Protein AF-A0A957A4X6-F1 (afdb_monomer)

Sequence (181 aa):
MQIDWEETINKIFGDVLSCPRCGHDYEALVIGYSRKPTLNEYAPRHRNCPRGDECDARKLISLCEACARSEGLHGSEVDATTALESYMLDCRRDLEESLDYLAEYWRDDYELTPEEIDLNLEEVDPDVFREETAWRQRLEEEYVRYHREFRERKRRVPAPGWRSEYVEEIRALGYDTLLGD

Foldseek 3Di:
DQFDLVVQVVCLLVQWHAFSPPRDTDQKKFKAKFQPLVQLSQASPSPPPPCPSNRSDIGIGIGHPVVCVVVVGDGDIDGSVVVLLVVLVRLLVVLVVLLCVQPDPVLVDPPDDPVCSPDGCCVVPVPVVVVSVVSNQVSLVVNVVSVVSCVVVVHDRPPPCSLVVSCVSCVVSVDDGPSVD

Solvent-accessible surface area (backbone atoms only — not comparable to full-atom values): 10480 Å² total; per-residue (Å²): 135,88,72,60,48,68,59,50,54,52,31,35,75,68,65,39,39,58,18,69,85,79,70,47,76,39,80,48,33,27,42,26,69,42,45,57,38,90,50,42,85,48,19,75,80,45,86,81,43,93,61,52,78,74,40,54,64,79,36,64,30,54,24,31,64,70,53,21,62,75,69,68,58,62,60,47,79,32,39,42,70,57,44,51,50,52,54,44,55,50,47,49,51,57,50,50,52,51,48,48,36,77,73,50,57,66,69,70,47,88,85,63,50,84,76,52,69,79,52,54,58,61,77,74,39,50,64,60,40,51,52,52,50,56,50,48,51,52,44,50,53,52,47,51,51,49,56,48,50,32,54,76,70,73,45,83,64,79,70,75,61,51,61,57,54,54,43,51,52,43,45,73,75,72,46,90,62,84,74,70,113

Structure (mmCIF, N/CA/C/O backbone):
data_AF-A0A957A4X6-F1
#
_entry.id   AF-A0A957A4X6-F1
#
loop_
_atom_site.group_PDB
_atom_site.id
_atom_site.type_symbol
_atom_site.label_atom_id
_atom_site.label_alt_id
_atom_site.label_comp_id
_atom_site.label_asym_id
_atom_site.label_entity_id
_atom_site.label_seq_id
_atom_site.pdbx_PDB_ins_code
_atom_site.Cartn_x
_atom_site.Cartn_y
_atom_site.Cartn_z
_atom_site.occupancy
_atom_site.B_iso_or_equiv
_atom_site.auth_seq_id
_atom_site.auth_comp_id
_atom_site.auth_asym_id
_atom_site.auth_atom_id
_atom_site.pdbx_PDB_model_num
ATOM 1 N N . MET A 1 1 ? -14.320 17.203 1.445 1.00 49.84 1 MET A N 1
ATOM 2 C CA . MET A 1 1 ? -13.631 17.047 2.744 1.00 49.84 1 MET A CA 1
ATOM 3 C C . MET A 1 1 ? -12.278 16.438 2.430 1.00 49.84 1 MET A C 1
ATOM 5 O O . MET A 1 1 ? -12.255 15.491 1.663 1.00 49.84 1 MET A O 1
ATOM 9 N N . GLN A 1 2 ? -11.169 17.017 2.888 1.00 58.06 2 GLN A N 1
ATOM 10 C CA . GLN A 1 2 ? -9.836 16.489 2.582 1.00 58.06 2 GLN A CA 1
ATOM 11 C C . GLN A 1 2 ? -9.387 15.632 3.765 1.00 58.06 2 GLN A C 1
ATOM 13 O O . GLN A 1 2 ? -9.139 16.170 4.839 1.00 58.06 2 GLN A O 1
ATOM 18 N N . ILE A 1 3 ? -9.369 14.312 3.587 1.00 69.56 3 ILE A N 1
ATOM 19 C CA . ILE A 1 3 ? -8.931 13.370 4.622 1.00 69.56 3 ILE A CA 1
ATOM 20 C C . ILE A 1 3 ? -7.401 13.376 4.660 1.00 69.56 3 ILE A C 1
ATOM 22 O O . ILE A 1 3 ? -6.748 13.158 3.634 1.00 69.56 3 ILE A O 1
ATOM 26 N N . ASP A 1 4 ? -6.831 13.651 5.834 1.00 73.56 4 ASP A N 1
ATOM 27 C CA . ASP A 1 4 ? -5.398 13.504 6.068 1.00 73.56 4 ASP A CA 1
ATOM 28 C C . ASP A 1 4 ? -5.089 12.043 6.412 1.00 73.56 4 ASP A C 1
ATOM 30 O O . ASP A 1 4 ? -5.277 11.563 7.535 1.00 73.56 4 ASP A O 1
ATOM 34 N N . TRP A 1 5 ? -4.665 11.306 5.393 1.00 72.56 5 TRP A N 1
ATOM 35 C CA . TRP A 1 5 ? -4.319 9.897 5.522 1.00 72.56 5 TRP A CA 1
ATOM 36 C C . TRP A 1 5 ? -3.019 9.662 6.272 1.00 72.56 5 TRP A C 1
ATOM 38 O O . TRP A 1 5 ? -2.885 8.633 6.929 1.00 72.56 5 TRP A O 1
ATOM 48 N N . GLU A 1 6 ? -2.093 10.617 6.237 1.00 71.25 6 GLU A N 1
ATOM 49 C CA . GLU A 1 6 ? -0.869 10.519 7.017 1.00 71.25 6 GLU A CA 1
ATOM 50 C C . GLU A 1 6 ? -1.195 10.642 8.509 1.00 71.25 6 GLU A C 1
ATOM 52 O O . GLU A 1 6 ? -0.738 9.823 9.308 1.00 71.25 6 GLU A O 1
ATOM 57 N N . GLU A 1 7 ? -2.067 11.586 8.876 1.00 71.81 7 GLU A N 1
ATOM 58 C CA . GLU A 1 7 ? -2.601 11.709 10.235 1.00 71.81 7 GLU A CA 1
ATOM 59 C C . GLU A 1 7 ? -3.406 10.467 10.643 1.00 71.81 7 GLU A C 1
ATOM 61 O O . GLU A 1 7 ? -3.224 9.949 11.744 1.00 71.81 7 GLU A O 1
ATOM 66 N N . THR A 1 8 ? -4.258 9.946 9.756 1.00 65.44 8 THR A N 1
ATOM 67 C CA . THR A 1 8 ? -5.081 8.757 10.036 1.00 65.44 8 THR A CA 1
ATOM 68 C C . THR A 1 8 ? -4.212 7.522 10.296 1.00 65.44 8 THR A C 1
ATOM 70 O O . THR A 1 8 ? -4.425 6.822 11.284 1.00 65.44 8 THR A O 1
ATOM 73 N N . ILE A 1 9 ? -3.183 7.287 9.476 1.00 69.88 9 ILE A N 1
ATOM 74 C CA . ILE A 1 9 ? -2.216 6.197 9.678 1.00 69.88 9 ILE A CA 1
ATOM 75 C C . ILE A 1 9 ? -1.406 6.415 10.966 1.00 69.88 9 ILE A C 1
ATOM 77 O O . ILE A 1 9 ? -1.224 5.482 11.746 1.00 69.88 9 ILE A O 1
ATOM 81 N N . ASN A 1 10 ? -0.985 7.651 11.253 1.00 70.88 10 ASN A N 1
ATOM 82 C CA . ASN A 1 10 ? -0.279 7.973 12.496 1.00 70.88 10 ASN A CA 1
ATOM 83 C C . ASN A 1 10 ? -1.136 7.736 13.749 1.00 70.88 10 ASN A C 1
ATOM 85 O O . ASN A 1 10 ? -0.617 7.295 14.773 1.00 70.88 10 ASN A O 1
ATOM 89 N N . LYS A 1 11 ? -2.448 7.983 13.690 1.00 71.62 11 LYS A N 1
ATOM 90 C CA . LYS A 1 11 ? -3.357 7.676 14.805 1.00 71.62 11 LYS A CA 1
ATOM 91 C C . LYS A 1 11 ? -3.488 6.176 15.040 1.00 71.62 11 LYS A C 1
ATOM 93 O O . LYS A 1 11 ? -3.462 5.756 16.195 1.00 71.62 11 LYS A O 1
ATOM 98 N N . ILE A 1 12 ? -3.503 5.371 13.973 1.00 70.00 12 ILE A N 1
ATOM 99 C CA . ILE A 1 12 ? -3.474 3.903 14.085 1.00 70.00 12 ILE A CA 1
ATOM 100 C C . ILE A 1 12 ? -2.212 3.452 14.830 1.00 70.00 12 ILE A C 1
ATOM 102 O O . ILE A 1 12 ? -2.292 2.546 15.664 1.00 70.00 12 ILE A O 1
ATOM 106 N N . PHE A 1 13 ? -1.068 4.109 14.601 1.00 72.12 13 PHE A N 1
ATOM 107 C CA . PHE A 1 13 ? 0.170 3.861 15.356 1.00 72.12 13 PHE A CA 1
ATOM 108 C C . PHE A 1 13 ? 0.034 4.203 16.850 1.00 72.12 13 PHE A C 1
ATOM 110 O O . PHE A 1 13 ? 0.596 3.514 17.691 1.00 72.12 13 PHE A O 1
ATOM 117 N N . GLY A 1 14 ? -0.803 5.179 17.203 1.00 71.00 14 GLY A N 1
ATOM 118 C CA . GLY A 1 14 ? -1.157 5.513 18.587 1.00 71.00 14 GLY A CA 1
ATOM 119 C C . GLY A 1 14 ? -2.301 4.696 19.205 1.00 71.00 14 GLY A C 1
ATOM 120 O O . GLY A 1 14 ? -2.836 5.126 20.223 1.00 71.00 14 GLY A O 1
ATOM 121 N N . ASP A 1 15 ? -2.711 3.576 18.594 1.00 76.38 15 ASP A N 1
ATOM 122 C CA . ASP A 1 15 ? -3.882 2.761 18.980 1.00 76.38 15 ASP A CA 1
ATOM 123 C C . ASP A 1 15 ? -5.228 3.519 18.944 1.00 76.38 15 ASP A C 1
ATOM 125 O O . ASP A 1 15 ? -6.219 3.085 19.532 1.00 76.38 15 ASP A O 1
ATOM 129 N N . VAL A 1 16 ? -5.292 4.635 18.214 1.00 82.50 16 VAL A N 1
ATOM 130 C CA . VAL A 1 16 ? -6.512 5.423 18.018 1.00 82.50 16 VAL A CA 1
ATOM 131 C C . VAL A 1 16 ? -7.030 5.196 16.604 1.00 82.50 16 VAL A C 1
ATOM 133 O O . VAL A 1 16 ? -6.380 5.551 15.621 1.00 82.50 16 VAL A O 1
ATOM 136 N N . LEU A 1 17 ? -8.225 4.617 16.479 1.00 87.00 17 LEU A N 1
ATOM 137 C CA . LEU A 1 17 ? -8.858 4.414 15.181 1.00 87.00 17 LEU A CA 1
ATOM 138 C C . LEU A 1 17 ? -9.873 5.516 14.881 1.00 87.00 17 LEU A C 1
ATOM 140 O O . LEU A 1 17 ? -11.010 5.470 15.348 1.00 87.00 17 LEU A O 1
ATOM 144 N N . SER A 1 18 ? -9.491 6.482 14.049 1.00 90.69 18 SER A N 1
ATOM 145 C CA . SER A 1 18 ? -10.413 7.521 13.582 1.00 90.69 18 SER A CA 1
ATOM 146 C C . SER A 1 18 ? -11.129 7.090 12.303 1.00 90.69 18 SER A C 1
ATOM 148 O O . SER A 1 18 ? -10.506 6.682 11.324 1.00 90.69 18 SER A O 1
ATOM 150 N N . CYS A 1 19 ? -12.454 7.225 12.272 1.00 92.06 19 CYS A N 1
ATOM 151 C CA . CYS A 1 19 ? -13.225 7.002 11.052 1.00 92.06 19 CYS A CA 1
ATOM 152 C C . CYS A 1 19 ? -13.033 8.182 10.081 1.00 92.06 19 CYS A C 1
ATOM 154 O O . CYS A 1 19 ? -13.415 9.303 10.428 1.00 92.06 19 CYS A O 1
ATOM 156 N N . PRO A 1 20 ? -12.557 7.962 8.842 1.00 90.50 20 PRO A N 1
ATOM 157 C CA . PRO A 1 20 ? -12.265 9.046 7.900 1.00 90.50 20 PRO A CA 1
ATOM 158 C C . PRO A 1 20 ? -13.521 9.797 7.428 1.00 90.50 20 PRO A C 1
ATOM 160 O O . PRO A 1 20 ? -13.435 10.942 6.996 1.00 90.50 20 PRO A O 1
ATOM 163 N N . ARG A 1 21 ? -14.707 9.183 7.541 1.00 92.19 21 ARG A N 1
ATOM 164 C CA . ARG A 1 21 ? -15.981 9.801 7.145 1.00 92.19 21 ARG A CA 1
ATOM 165 C C . ARG A 1 21 ? -16.568 10.724 8.209 1.00 92.19 21 ARG A C 1
ATOM 167 O O . ARG A 1 21 ? -17.028 11.811 7.883 1.00 92.19 21 ARG A O 1
ATOM 174 N N . CYS A 1 22 ? -16.626 10.282 9.467 1.00 93.88 22 CYS A N 1
ATOM 175 C CA . CYS A 1 22 ? -17.246 11.067 10.543 1.00 93.88 22 CYS A CA 1
ATOM 176 C C . CYS A 1 22 ? -16.236 11.778 11.452 1.00 93.88 22 CYS A C 1
ATOM 178 O O . CYS A 1 22 ? -16.659 12.576 12.284 1.00 93.88 22 CYS A O 1
ATOM 180 N N . GLY A 1 23 ? -14.941 11.477 11.340 1.00 90.12 23 GLY A N 1
ATOM 181 C CA . GLY A 1 23 ? -13.864 12.093 12.120 1.00 90.12 23 GLY A CA 1
ATOM 182 C C . GLY A 1 23 ? -13.809 11.701 13.600 1.00 90.12 23 GLY A C 1
ATOM 183 O O . GLY A 1 23 ? -13.024 12.284 14.337 1.00 90.12 23 GLY A O 1
ATOM 184 N N . HIS A 1 24 ? -14.642 10.757 14.051 1.00 91.88 24 HIS A N 1
ATOM 185 C CA . HIS A 1 24 ? -14.667 10.301 15.445 1.00 91.88 24 HIS A CA 1
ATOM 186 C C . HIS A 1 24 ? -13.741 9.101 15.657 1.00 91.88 24 HIS A C 1
ATOM 188 O O . HIS A 1 24 ? -13.522 8.318 14.727 1.00 91.88 24 HIS A O 1
ATOM 194 N N . ASP A 1 25 ? -13.273 8.944 16.893 1.00 92.94 25 ASP A N 1
ATOM 195 C CA . ASP A 1 25 ? -12.426 7.834 17.326 1.00 92.94 25 ASP A CA 1
ATOM 196 C C . ASP A 1 25 ? -13.264 6.653 17.829 1.00 92.94 25 ASP A C 1
ATOM 198 O O . ASP A 1 25 ? -14.306 6.831 18.467 1.00 92.94 25 ASP A O 1
ATOM 202 N N . TYR A 1 26 ? -12.795 5.443 17.541 1.00 92.50 26 TYR A N 1
ATOM 203 C CA . TYR A 1 26 ? -13.438 4.181 17.888 1.00 92.50 26 TYR A CA 1
ATOM 204 C C . TYR A 1 26 ? -12.399 3.167 18.383 1.00 92.50 26 TYR A C 1
ATOM 206 O O . TYR A 1 26 ? -11.213 3.279 18.085 1.00 92.50 26 TYR A O 1
ATOM 214 N N . GLU A 1 27 ? -12.848 2.151 19.121 1.00 90.75 27 GLU A N 1
ATOM 215 C CA . GLU A 1 27 ? -11.999 1.011 19.514 1.00 90.75 27 GLU A CA 1
ATOM 216 C C . GLU A 1 27 ? -11.784 0.028 18.351 1.00 90.75 27 GLU A C 1
ATOM 218 O O . GLU A 1 27 ? -10.779 -0.682 18.303 1.00 90.75 27 GLU A O 1
ATOM 223 N N . ALA A 1 28 ? -12.719 0.011 17.398 1.00 93.88 28 ALA A N 1
ATOM 224 C CA . ALA A 1 28 ? -12.684 -0.830 16.215 1.00 93.88 28 ALA A CA 1
ATOM 225 C C . ALA A 1 28 ? -13.257 -0.103 14.990 1.00 93.88 28 ALA A C 1
ATOM 227 O O . ALA A 1 28 ? -14.130 0.765 15.096 1.00 93.88 28 ALA A O 1
ATOM 228 N N . LEU A 1 29 ? -12.774 -0.480 13.808 1.00 95.75 29 LEU A N 1
ATOM 229 C CA . LEU A 1 29 ? -13.317 -0.052 12.518 1.00 95.75 29 LEU A CA 1
ATOM 230 C C . LEU A 1 29 ? -13.722 -1.270 11.700 1.00 95.75 29 LEU A C 1
ATOM 232 O O . LEU A 1 29 ? -13.173 -2.352 11.850 1.00 95.75 29 LEU A O 1
ATOM 236 N N . VAL A 1 30 ? -14.658 -1.080 10.783 1.00 97.25 30 VAL A N 1
ATOM 237 C CA . VAL A 1 30 ? -14.937 -2.029 9.713 1.00 97.25 30 VAL A CA 1
ATOM 238 C C . VAL A 1 30 ? -13.924 -1.801 8.601 1.00 97.25 30 VAL A C 1
ATOM 240 O O . VAL A 1 30 ? -13.894 -0.722 8.002 1.00 97.25 30 VAL A O 1
ATOM 243 N N . ILE A 1 31 ? -13.126 -2.826 8.310 1.00 95.75 31 ILE A N 1
ATOM 244 C CA . ILE A 1 31 ? -12.214 -2.852 7.168 1.00 95.75 31 ILE A CA 1
ATOM 245 C C . ILE A 1 31 ? -12.732 -3.827 6.118 1.00 95.75 31 ILE A C 1
ATOM 247 O O . ILE A 1 31 ? -13.067 -4.976 6.413 1.00 95.75 31 ILE A O 1
ATOM 251 N N . GLY A 1 32 ? -12.797 -3.363 4.874 1.00 95.75 32 GLY A N 1
ATOM 252 C CA . GLY A 1 32 ? -13.291 -4.149 3.753 1.00 95.75 32 GLY A CA 1
ATOM 253 C C . GLY A 1 32 ? -12.739 -3.672 2.422 1.00 95.75 32 GLY A C 1
ATOM 254 O O . GLY A 1 32 ? -12.269 -2.545 2.293 1.00 95.75 32 GLY A O 1
ATOM 255 N N . TYR A 1 33 ? -12.820 -4.539 1.416 1.00 94.88 33 TYR A N 1
ATOM 256 C CA . TYR A 1 33 ? -12.431 -4.188 0.058 1.00 94.88 33 TYR A CA 1
ATOM 257 C C . TYR A 1 33 ? -13.640 -3.766 -0.766 1.00 94.88 33 TYR A C 1
ATOM 259 O O . TYR A 1 33 ? -14.670 -4.440 -0.754 1.00 94.88 33 TYR A O 1
ATOM 267 N N . SER A 1 34 ? -13.491 -2.700 -1.545 1.00 93.56 34 SER A N 1
ATOM 268 C CA . SER A 1 34 ? -14.544 -2.207 -2.429 1.00 93.56 34 SER A CA 1
ATOM 269 C C . SER A 1 34 ? -13.987 -1.757 -3.773 1.00 93.56 34 SER A C 1
ATOM 271 O O . SER A 1 34 ? -12.868 -1.266 -3.851 1.00 93.56 34 SER A O 1
ATOM 273 N N . ARG A 1 35 ? -14.795 -1.912 -4.826 1.00 92.50 35 ARG A N 1
ATOM 274 C CA . ARG A 1 35 ? -14.591 -1.290 -6.148 1.00 92.50 35 ARG A CA 1
ATOM 275 C C . ARG A 1 35 ? -15.524 -0.098 -6.383 1.00 92.50 35 ARG A C 1
ATOM 277 O O . ARG A 1 35 ? -15.543 0.465 -7.467 1.00 92.50 35 ARG A O 1
ATOM 284 N N . LYS A 1 36 ? -16.371 0.242 -5.401 1.00 92.06 36 LYS A N 1
ATOM 285 C CA . LYS A 1 36 ? -17.336 1.344 -5.516 1.00 92.06 36 LYS A CA 1
ATOM 286 C C . LYS A 1 36 ? -16.573 2.672 -5.579 1.00 92.06 36 LYS A C 1
ATOM 288 O O . LYS A 1 36 ? -15.961 3.015 -4.565 1.00 92.06 36 LYS A O 1
ATOM 293 N N . PRO A 1 37 ? -16.682 3.449 -6.673 1.00 90.06 37 PRO A N 1
ATOM 294 C CA . PRO A 1 37 ? -15.951 4.706 -6.792 1.00 90.06 37 PRO A CA 1
ATOM 295 C C . PRO A 1 37 ? -16.307 5.717 -5.695 1.00 90.06 37 PRO A C 1
ATOM 297 O O . PRO A 1 37 ? -15.455 6.450 -5.216 1.00 90.06 37 PRO A O 1
ATOM 300 N N . THR A 1 38 ? -17.541 5.682 -5.185 1.00 90.3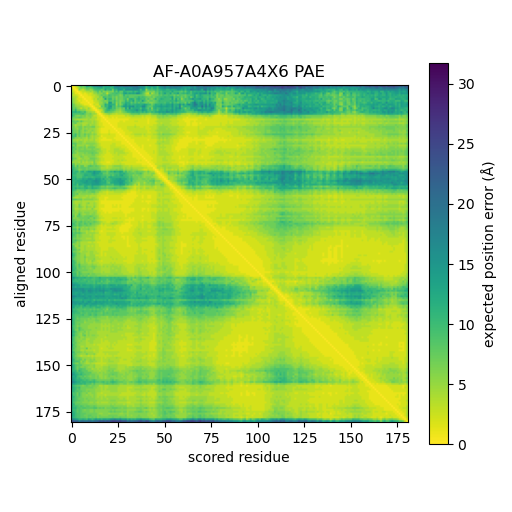8 38 THR A N 1
ATOM 301 C CA . THR A 1 38 ? -17.985 6.545 -4.076 1.00 90.38 38 THR A CA 1
ATOM 302 C C . THR A 1 38 ? -17.251 6.298 -2.756 1.00 90.38 38 THR A C 1
ATOM 304 O O . THR A 1 38 ? -17.335 7.127 -1.862 1.00 90.38 38 THR A O 1
ATOM 307 N N . LEU A 1 39 ? -16.552 5.167 -2.600 1.00 91.88 39 LEU A N 1
ATOM 308 C CA . LEU A 1 39 ? -15.764 4.870 -1.396 1.00 91.88 39 LEU A CA 1
ATOM 309 C C . LEU A 1 39 ? -14.284 5.203 -1.563 1.00 91.88 39 LEU A C 1
ATOM 311 O O . LEU A 1 39 ? -13.519 5.058 -0.615 1.00 91.88 39 LEU A O 1
ATOM 315 N N . ASN A 1 40 ? -13.882 5.661 -2.745 1.00 89.69 40 ASN A N 1
ATOM 316 C CA . ASN A 1 40 ? -12.500 5.966 -3.071 1.00 89.69 40 ASN A CA 1
ATOM 317 C C . ASN A 1 40 ? -11.890 7.033 -2.156 1.00 89.69 40 ASN A C 1
ATOM 319 O O . ASN A 1 40 ? -10.716 6.938 -1.810 1.00 89.69 40 ASN A O 1
ATOM 323 N N . GLU A 1 41 ? -12.686 8.013 -1.720 1.00 87.56 41 GLU A N 1
ATOM 324 C CA . GLU A 1 41 ? -12.245 9.039 -0.767 1.00 87.56 41 GLU A CA 1
ATOM 325 C C . GLU A 1 41 ? -11.854 8.453 0.601 1.00 87.56 41 GLU A C 1
ATOM 327 O O . GLU A 1 41 ? -11.026 9.031 1.300 1.00 87.56 41 GLU A O 1
ATOM 332 N N . TYR A 1 42 ? -12.393 7.279 0.955 1.00 90.38 42 TYR A N 1
ATOM 333 C CA . TYR A 1 42 ? -12.123 6.553 2.199 1.00 90.38 42 TYR A CA 1
ATOM 334 C C . TYR A 1 42 ? -11.010 5.495 2.054 1.00 90.38 42 TYR A C 1
ATOM 336 O O . TYR A 1 42 ? -10.827 4.679 2.959 1.00 90.38 42 TYR A O 1
ATOM 344 N N . ALA A 1 43 ? -10.276 5.497 0.936 1.00 89.31 43 ALA A N 1
ATOM 345 C CA . ALA A 1 43 ? -9.105 4.654 0.716 1.00 89.31 43 ALA A CA 1
ATOM 346 C C . ALA A 1 43 ? -7.804 5.463 0.913 1.00 89.31 43 ALA A C 1
ATOM 348 O O . ALA A 1 43 ? -7.602 6.449 0.194 1.00 89.31 43 ALA A O 1
ATOM 349 N N . PRO A 1 44 ? -6.873 5.037 1.789 1.00 81.69 44 PRO A N 1
ATOM 350 C CA . PRO A 1 44 ? -5.672 5.818 2.095 1.00 81.69 44 PRO A CA 1
ATOM 351 C C . PRO A 1 44 ? -4.783 6.147 0.908 1.00 81.69 44 PRO A C 1
ATOM 353 O O . PRO A 1 44 ? -4.249 7.250 0.799 1.00 81.69 44 PRO A O 1
ATOM 356 N N . ARG A 1 45 ? -4.662 5.196 -0.015 1.00 81.44 45 ARG A N 1
ATOM 357 C CA . ARG A 1 45 ? -3.739 5.276 -1.147 1.00 81.44 45 ARG A CA 1
ATOM 358 C C . ARG A 1 45 ? -4.368 5.797 -2.432 1.00 81.44 45 ARG A C 1
ATOM 360 O O . ARG A 1 45 ? -3.697 5.896 -3.451 1.00 81.44 45 ARG A O 1
ATOM 367 N N . HIS A 1 46 ? -5.637 6.206 -2.401 1.00 82.88 46 HIS A N 1
ATOM 368 C CA . HIS A 1 46 ? -6.301 6.685 -3.611 1.00 82.88 46 HIS A CA 1
ATOM 369 C C . HIS A 1 46 ? -5.969 8.136 -3.991 1.00 82.88 46 HIS A C 1
ATOM 371 O O . HIS A 1 46 ? -6.118 8.501 -5.153 1.00 82.88 46 HIS A O 1
ATOM 377 N N . ARG A 1 47 ? -5.499 8.962 -3.048 1.00 67.62 47 ARG A N 1
ATOM 378 C CA . ARG A 1 47 ? -5.350 10.422 -3.223 1.00 67.62 47 ARG A CA 1
ATOM 379 C C . ARG A 1 47 ? -4.549 10.849 -4.466 1.00 67.62 47 ARG A C 1
ATOM 381 O O . ARG A 1 47 ? -4.792 11.938 -4.972 1.00 67.62 47 ARG A O 1
ATOM 388 N N . ASN A 1 48 ? -3.643 10.002 -4.957 1.00 63.97 48 ASN A N 1
ATOM 389 C CA . ASN A 1 48 ? -2.799 10.267 -6.129 1.00 63.97 48 ASN A CA 1
ATOM 390 C C . ASN A 1 48 ? -3.077 9.306 -7.296 1.00 63.97 48 ASN A C 1
ATOM 392 O O . ASN A 1 48 ? -2.198 9.059 -8.115 1.00 63.97 48 ASN A O 1
ATOM 396 N N . CYS A 1 49 ? -4.267 8.710 -7.356 1.00 70.62 49 CYS A N 1
ATOM 397 C CA . CYS A 1 49 ? -4.590 7.765 -8.412 1.00 70.62 49 CYS A CA 1
ATOM 398 C C . CYS A 1 49 ? -4.758 8.492 -9.759 1.00 70.62 49 CYS A C 1
ATOM 400 O O . CYS A 1 49 ? -5.609 9.381 -9.849 1.00 70.62 49 CYS A O 1
ATOM 402 N N . PRO A 1 50 ? -4.044 8.078 -10.824 1.00 65.25 50 PRO A N 1
ATOM 403 C CA . PRO A 1 50 ? -4.141 8.714 -12.141 1.00 65.25 50 PRO A CA 1
ATOM 404 C C . PRO A 1 50 ? -5.539 8.575 -12.764 1.00 65.25 50 PRO A C 1
ATOM 406 O O . PRO A 1 50 ? -5.951 9.407 -13.565 1.00 65.25 50 PRO A O 1
ATOM 409 N N . ARG A 1 51 ? -6.313 7.561 -12.348 1.00 67.38 51 ARG A N 1
ATOM 410 C CA . ARG A 1 51 ? -7.706 7.346 -12.778 1.00 67.38 51 ARG A CA 1
ATOM 411 C C . ARG A 1 51 ? -8.729 8.241 -12.061 1.00 67.38 51 ARG A C 1
ATOM 413 O O . ARG A 1 51 ? -9.911 8.177 -12.388 1.00 67.38 51 ARG A O 1
ATOM 420 N N . GLY A 1 52 ? -8.301 9.040 -11.080 1.00 74.94 52 GLY A N 1
ATOM 421 C CA . GLY A 1 52 ? -9.159 9.973 -10.346 1.00 74.94 52 GLY A CA 1
ATOM 422 C C . GLY A 1 52 ? -10.421 9.328 -9.759 1.00 74.94 52 GLY A C 1
ATOM 423 O O . GLY A 1 52 ? -10.421 8.157 -9.366 1.00 74.94 52 GLY A O 1
ATOM 424 N N . ASP A 1 53 ? -11.512 10.094 -9.735 1.00 73.50 53 ASP A N 1
ATOM 425 C CA . ASP A 1 53 ? -12.773 9.714 -9.086 1.00 73.50 53 ASP A CA 1
ATOM 426 C C . ASP A 1 53 ? -13.471 8.505 -9.736 1.00 73.50 53 ASP A C 1
ATOM 428 O O . ASP A 1 53 ? -14.261 7.832 -9.076 1.00 73.50 53 ASP A O 1
ATOM 432 N N . GLU A 1 54 ? -13.156 8.178 -10.994 1.00 76.56 54 GLU A N 1
ATOM 433 C CA . GLU A 1 54 ? -13.740 7.043 -11.729 1.00 76.56 54 GLU A CA 1
ATOM 434 C C . GLU A 1 54 ? -12.980 5.724 -11.516 1.00 76.56 54 GLU A C 1
ATOM 436 O O . GLU A 1 54 ? -13.362 4.684 -12.049 1.00 76.56 54 GLU A O 1
ATOM 441 N N . CYS A 1 55 ? -11.914 5.737 -10.713 1.00 81.38 55 CYS A N 1
ATOM 442 C CA . CYS A 1 55 ? -11.115 4.553 -10.437 1.00 81.38 55 CYS A CA 1
ATOM 443 C C . CYS A 1 55 ? -11.946 3.436 -9.778 1.00 81.38 55 CYS A C 1
ATOM 445 O O . CYS A 1 55 ? -12.354 3.553 -8.619 1.00 81.38 55 CYS A O 1
ATOM 447 N N . ASP A 1 56 ? -12.113 2.322 -10.488 1.00 83.88 56 ASP A N 1
ATOM 448 C CA . ASP A 1 56 ? 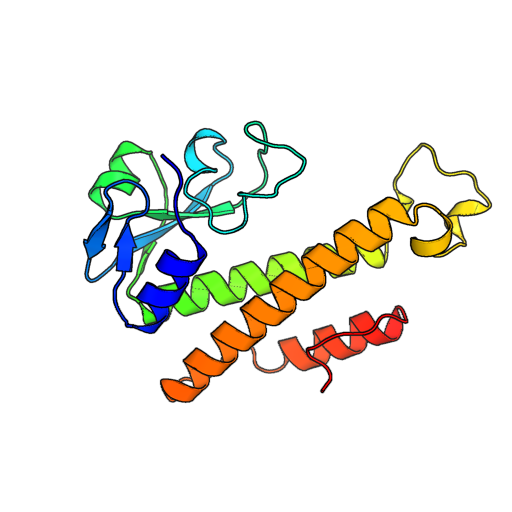-12.842 1.120 -10.066 1.00 83.88 56 ASP A CA 1
ATOM 449 C C . ASP A 1 56 ? -11.930 0.019 -9.491 1.00 83.88 56 ASP A C 1
ATOM 451 O O . ASP A 1 56 ? -12.376 -1.101 -9.210 1.00 83.88 56 ASP A O 1
ATOM 455 N N . ALA A 1 57 ? -10.646 0.337 -9.288 1.00 85.50 57 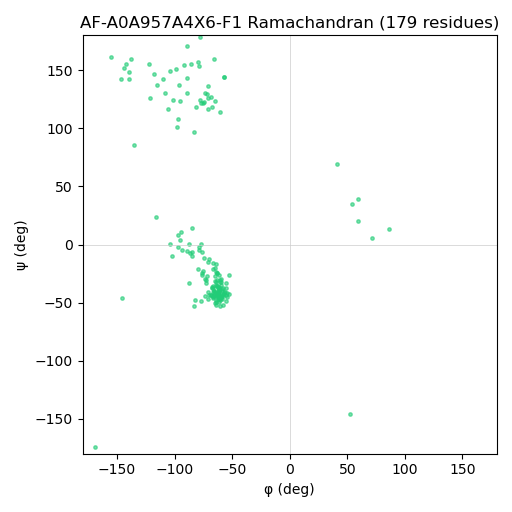ALA A N 1
ATOM 456 C CA . ALA A 1 57 ? -9.692 -0.561 -8.657 1.00 85.50 57 ALA A CA 1
ATOM 457 C C . ALA A 1 57 ? -10.181 -0.975 -7.262 1.00 85.50 57 ALA A C 1
ATOM 459 O O . ALA A 1 57 ? -10.796 -0.199 -6.523 1.00 85.50 57 ALA A O 1
ATOM 460 N N . ARG A 1 58 ? -9.902 -2.227 -6.894 1.00 89.31 58 ARG A N 1
ATOM 461 C CA . ARG A 1 58 ? -10.277 -2.769 -5.588 1.00 89.31 58 ARG A CA 1
ATOM 462 C C . ARG A 1 58 ? -9.408 -2.116 -4.512 1.00 89.31 58 ARG A C 1
ATOM 464 O O . ARG A 1 58 ? -8.208 -2.339 -4.492 1.00 89.31 58 ARG A O 1
ATOM 471 N N . LYS A 1 59 ? -10.023 -1.372 -3.594 1.00 90.94 59 LYS A N 1
ATOM 472 C CA . LYS A 1 59 ? -9.328 -0.613 -2.542 1.00 90.94 59 LYS A CA 1
ATOM 473 C C . LYS A 1 59 ? -9.703 -1.090 -1.154 1.00 90.94 59 LYS A C 1
ATOM 475 O O . LYS A 1 59 ? -10.855 -1.476 -0.931 1.00 90.94 59 LYS A O 1
ATOM 480 N N . LEU A 1 60 ? -8.746 -1.027 -0.234 1.00 93.94 60 LEU A N 1
ATOM 481 C CA . LEU A 1 60 ? -8.991 -1.201 1.190 1.00 93.94 60 LEU A CA 1
ATOM 482 C C . LEU A 1 60 ? -9.638 0.062 1.761 1.00 93.94 60 LEU A C 1
ATOM 484 O O . LEU A 1 60 ? -9.081 1.155 1.677 1.00 93.94 60 LEU A O 1
ATOM 488 N N . ILE A 1 61 ? -10.821 -0.103 2.343 1.00 94.81 61 ILE A N 1
ATOM 489 C CA . ILE A 1 61 ? -11.604 0.963 2.960 1.00 94.81 61 ILE A CA 1
ATOM 490 C C . ILE A 1 61 ? -11.722 0.684 4.456 1.00 94.81 61 ILE A C 1
ATOM 492 O O . ILE A 1 61 ? -12.031 -0.445 4.843 1.00 94.81 61 ILE A O 1
ATOM 496 N N . SER A 1 62 ? -11.562 1.717 5.286 1.00 93.56 62 SER A N 1
ATOM 497 C CA . SER A 1 62 ? -11.830 1.651 6.727 1.00 93.56 62 SER A CA 1
ATOM 498 C C . SER A 1 62 ? -12.882 2.674 7.146 1.00 93.56 62 SER A C 1
ATOM 500 O O . SER A 1 62 ? -12.713 3.867 6.899 1.00 93.56 62 SER A O 1
ATOM 502 N N . LEU A 1 63 ? -13.946 2.238 7.815 1.00 95.62 63 LEU A N 1
ATOM 503 C CA . LEU A 1 63 ? -15.012 3.106 8.330 1.00 95.62 63 LEU A CA 1
ATOM 504 C C . LEU A 1 63 ? -15.496 2.599 9.688 1.00 95.62 63 LEU A C 1
ATOM 506 O O . LEU A 1 63 ? -15.419 1.409 9.960 1.00 95.62 63 LEU A O 1
ATOM 510 N N . CYS A 1 64 ? -16.066 3.458 10.536 1.00 95.69 64 CYS A N 1
ATOM 511 C CA . CYS A 1 64 ? -16.784 2.959 11.714 1.00 95.69 64 CYS A CA 1
ATOM 512 C C . CYS A 1 64 ? -18.033 2.175 11.290 1.00 95.69 64 CYS A C 1
ATOM 514 O O . CYS A 1 64 ? -18.564 2.390 10.200 1.00 95.69 64 CYS A O 1
ATOM 516 N N . GLU A 1 65 ? -18.552 1.317 12.165 1.00 96.75 65 GLU A N 1
ATOM 517 C CA . GLU A 1 65 ? -19.681 0.426 11.861 1.00 96.75 65 GLU A CA 1
ATOM 518 C C . GLU A 1 65 ? -20.909 1.169 11.288 1.00 96.75 65 GLU A C 1
ATOM 520 O O . GLU A 1 65 ? -21.519 0.743 10.304 1.00 96.75 65 GLU A O 1
ATOM 525 N N . ALA A 1 66 ? -21.257 2.329 11.855 1.00 97.19 66 ALA A N 1
ATOM 526 C CA . ALA A 1 66 ? -22.369 3.150 11.373 1.00 97.19 66 ALA A CA 1
ATOM 527 C C . ALA A 1 66 ? -22.119 3.713 9.962 1.00 97.19 66 ALA A C 1
ATOM 529 O O . ALA A 1 66 ? -23.010 3.678 9.110 1.00 97.19 66 ALA A O 1
ATOM 530 N N . CYS A 1 67 ? -20.904 4.203 9.703 1.00 97.38 67 CYS A N 1
ATOM 531 C CA . CYS A 1 67 ? -20.514 4.714 8.392 1.00 97.38 67 CYS A CA 1
ATOM 532 C C . CYS A 1 67 ? -20.431 3.591 7.357 1.00 97.38 67 CYS A C 1
ATOM 534 O O . CYS A 1 67 ? -20.973 3.739 6.268 1.00 97.38 67 CYS A O 1
ATOM 536 N N . ALA A 1 68 ? -19.846 2.448 7.713 1.00 97.00 68 ALA A N 1
ATOM 537 C CA . ALA A 1 68 ? -19.759 1.277 6.851 1.00 97.00 68 ALA A CA 1
ATOM 538 C C . ALA A 1 68 ? -21.147 0.792 6.409 1.00 97.00 68 ALA A C 1
ATOM 540 O O . ALA A 1 68 ? -21.367 0.561 5.222 1.00 97.00 68 ALA A O 1
ATOM 541 N N . ARG A 1 69 ? -22.117 0.725 7.334 1.00 96.94 69 ARG A N 1
ATOM 542 C CA . ARG A 1 69 ? -23.514 0.401 7.000 1.00 96.94 69 ARG A CA 1
ATOM 543 C C . ARG A 1 69 ? -24.145 1.420 6.054 1.00 96.94 69 ARG A C 1
ATOM 545 O O . ARG A 1 69 ? -24.775 1.021 5.081 1.00 96.94 69 ARG A O 1
ATOM 552 N N . SER A 1 70 ? -23.968 2.714 6.328 1.00 96.94 70 SER A N 1
ATOM 553 C CA . SER A 1 70 ? -24.512 3.796 5.492 1.00 96.94 70 SER A CA 1
ATOM 554 C C . SER A 1 70 ? -23.965 3.764 4.065 1.00 96.94 70 SER A C 1
ATOM 556 O O . SER A 1 70 ? -24.698 4.052 3.127 1.00 96.94 70 SER A O 1
ATOM 558 N N . GLU A 1 71 ? -22.687 3.435 3.918 1.00 95.44 71 GLU A N 1
ATOM 559 C CA . GLU A 1 71 ? -21.968 3.405 2.643 1.00 95.44 71 GLU A CA 1
ATOM 560 C C . GLU A 1 71 ? -22.055 2.033 1.935 1.00 95.44 71 GLU A C 1
ATOM 562 O O . GLU A 1 71 ? -21.599 1.840 0.801 1.00 95.44 71 GLU A O 1
ATOM 567 N N . GLY A 1 72 ? -22.654 1.039 2.599 1.00 95.38 72 GLY A N 1
ATOM 568 C CA . GLY A 1 72 ? -22.708 -0.339 2.121 1.00 95.38 72 GLY A CA 1
ATOM 569 C C . GLY A 1 72 ? -21.315 -0.940 1.919 1.00 95.38 72 GLY A C 1
ATOM 570 O O . GLY A 1 72 ? -21.082 -1.617 0.912 1.00 95.38 72 GLY A O 1
ATOM 571 N N . LEU A 1 73 ? -20.380 -0.641 2.822 1.00 96.19 73 LEU A N 1
ATOM 572 C CA . LEU A 1 73 ? -19.080 -1.296 2.896 1.00 96.19 73 LEU A CA 1
ATOM 573 C C . LEU A 1 73 ? -19.255 -2.668 3.552 1.00 96.19 73 LEU A C 1
ATOM 575 O O . LEU A 1 73 ? -19.715 -2.771 4.689 1.00 96.19 73 LEU A O 1
ATOM 579 N N . HIS A 1 74 ? -18.859 -3.719 2.839 1.00 94.56 74 HIS A N 1
ATOM 580 C CA . HIS A 1 74 ? -18.798 -5.071 3.381 1.00 94.56 74 HIS A CA 1
ATOM 581 C C . HIS A 1 74 ? -17.382 -5.354 3.871 1.00 94.56 74 HIS A C 1
ATOM 583 O O . HIS A 1 74 ? -16.427 -5.247 3.103 1.00 94.56 74 HIS A O 1
ATOM 589 N N . GLY A 1 75 ? -17.252 -5.713 5.143 1.00 94.88 75 GLY A N 1
ATOM 590 C CA . GLY A 1 75 ? -15.964 -5.915 5.785 1.00 94.88 75 GLY A CA 1
ATOM 591 C C . GLY A 1 75 ? -16.101 -6.569 7.151 1.00 94.88 75 GLY A C 1
ATOM 592 O O . GLY A 1 75 ? -17.202 -6.945 7.560 1.00 94.88 75 GLY A O 1
ATOM 593 N N . SER A 1 76 ? -14.975 -6.674 7.841 1.00 96.44 76 SER A N 1
ATOM 594 C CA . SER A 1 76 ? -14.892 -7.204 9.200 1.00 96.44 76 SER A CA 1
ATOM 595 C C . SER A 1 76 ? -14.558 -6.082 10.167 1.00 96.44 76 SER A C 1
ATOM 597 O O . SER A 1 76 ? -13.771 -5.194 9.842 1.00 96.44 76 SER A O 1
ATOM 599 N N . GLU A 1 77 ? -15.149 -6.128 11.355 1.00 96.50 77 GLU A N 1
ATOM 600 C CA . GLU A 1 77 ? -14.755 -5.257 12.457 1.00 96.50 77 GLU A CA 1
ATOM 601 C C . GLU A 1 77 ? -13.390 -5.695 12.998 1.00 96.50 77 GLU A C 1
ATOM 603 O O . GLU A 1 77 ? -13.156 -6.882 13.239 1.00 96.50 77 GLU A O 1
ATOM 608 N N . VAL A 1 78 ? -12.475 -4.739 13.123 1.00 94.56 78 VAL A N 1
ATOM 609 C CA . VAL A 1 78 ? -11.072 -4.960 13.458 1.00 94.56 78 VAL A CA 1
ATOM 610 C C . VAL A 1 78 ? -10.576 -3.895 14.431 1.00 94.56 78 VAL A C 1
ATOM 612 O O . VAL A 1 78 ? -10.932 -2.721 14.323 1.00 94.56 78 VAL A O 1
ATOM 615 N N . ASP A 1 79 ? -9.736 -4.316 15.373 1.00 92.50 79 ASP A N 1
ATOM 616 C CA . ASP A 1 79 ? -9.026 -3.429 16.296 1.00 92.50 79 ASP A CA 1
ATOM 617 C C . ASP A 1 79 ? -7.814 -2.758 15.623 1.00 92.50 79 ASP A C 1
ATOM 619 O O . ASP A 1 79 ? -7.495 -3.017 14.459 1.00 92.50 79 ASP A O 1
ATOM 623 N N . ALA A 1 80 ? -7.102 -1.897 16.357 1.00 89.25 80 ALA A N 1
ATOM 624 C CA . ALA A 1 80 ? -5.955 -1.165 15.816 1.00 89.25 80 ALA A CA 1
ATOM 625 C C . ALA A 1 80 ? -4.819 -2.076 15.327 1.00 89.25 80 ALA A C 1
ATOM 627 O O . ALA A 1 80 ? -4.138 -1.755 14.353 1.00 89.25 80 ALA A O 1
ATOM 628 N N . THR A 1 81 ? -4.624 -3.229 15.972 1.00 88.75 81 THR A N 1
ATOM 629 C CA . THR A 1 81 ? -3.582 -4.192 15.584 1.00 88.75 81 THR A CA 1
ATOM 630 C C . THR A 1 81 ? -3.937 -4.878 14.266 1.00 88.75 81 THR A C 1
ATOM 632 O O . THR A 1 81 ? -3.111 -4.973 13.361 1.00 88.75 81 THR A O 1
ATOM 635 N N . THR A 1 82 ? -5.176 -5.335 14.139 1.00 91.69 82 THR A N 1
ATOM 636 C CA . THR A 1 82 ? -5.662 -6.030 12.944 1.00 91.69 82 THR A CA 1
ATOM 637 C C . THR A 1 82 ? -5.839 -5.053 11.776 1.00 91.69 82 THR A C 1
ATOM 639 O O . THR A 1 82 ? -5.612 -5.408 10.615 1.00 91.69 82 THR A O 1
ATOM 642 N N . ALA A 1 83 ? -6.164 -3.790 12.068 1.00 91.50 83 ALA A N 1
ATOM 643 C CA . ALA A 1 83 ? -6.137 -2.709 11.091 1.00 91.50 83 ALA A CA 1
ATOM 644 C C . ALA A 1 83 ? -4.723 -2.486 10.539 1.00 91.50 83 ALA A C 1
ATOM 646 O O . ALA A 1 83 ? -4.545 -2.489 9.323 1.00 91.50 83 ALA A O 1
ATOM 647 N N . LEU A 1 84 ? -3.716 -2.369 11.413 1.00 90.81 84 LEU A N 1
ATOM 648 C CA . LEU A 1 84 ? -2.309 -2.237 11.023 1.00 90.81 84 LEU A CA 1
ATOM 649 C C . LEU A 1 84 ? -1.856 -3.381 10.102 1.00 90.81 84 LEU A C 1
ATOM 651 O O . LEU A 1 84 ? -1.220 -3.139 9.077 1.00 90.81 84 LEU A O 1
ATOM 655 N N . GLU A 1 85 ? -2.214 -4.622 10.439 1.00 92.69 85 GLU A N 1
ATOM 656 C CA . GLU A 1 85 ? -1.950 -5.784 9.586 1.00 92.69 85 GLU A CA 1
ATOM 657 C C . GLU A 1 85 ? -2.626 -5.659 8.218 1.00 92.69 85 GLU A C 1
ATOM 659 O O . GLU A 1 85 ? -1.972 -5.862 7.196 1.00 92.69 85 GLU A O 1
ATOM 664 N N . SER A 1 86 ? -3.898 -5.261 8.187 1.00 93.12 86 SER A N 1
ATOM 665 C CA . SER A 1 86 ? -4.644 -5.078 6.939 1.00 93.12 86 SER A CA 1
ATOM 666 C C . SER A 1 86 ? -3.988 -4.034 6.034 1.00 93.12 86 SER A C 1
ATOM 668 O O . SER A 1 86 ? -3.811 -4.289 4.846 1.00 93.12 86 SER A O 1
ATOM 670 N N . TYR A 1 87 ? -3.564 -2.896 6.591 1.00 91.88 87 TYR A N 1
ATOM 671 C CA . TYR A 1 87 ? -2.878 -1.845 5.837 1.00 91.88 87 TYR A CA 1
ATOM 672 C C . TYR A 1 87 ? -1.512 -2.273 5.310 1.00 91.88 87 TYR A C 1
ATOM 674 O O . TYR A 1 87 ? -1.173 -1.948 4.171 1.00 91.88 87 TYR A O 1
ATOM 682 N N . MET A 1 88 ? -0.746 -3.022 6.106 1.00 92.56 8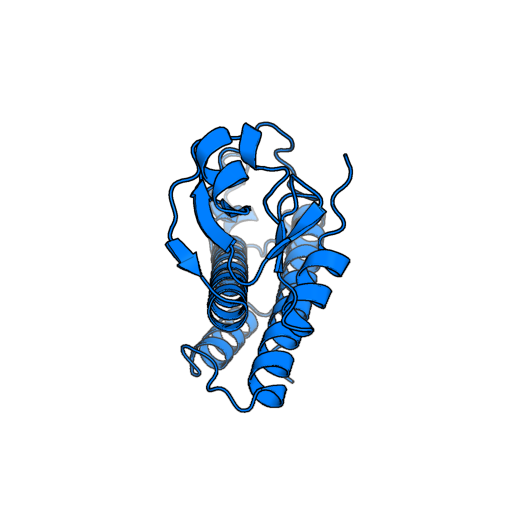8 MET A N 1
ATOM 683 C CA . MET A 1 88 ? 0.545 -3.553 5.679 1.00 92.56 88 MET A CA 1
ATOM 684 C C . MET A 1 88 ? 0.379 -4.569 4.543 1.00 92.56 88 MET A C 1
ATOM 686 O O . MET A 1 88 ? 1.125 -4.515 3.571 1.00 92.56 88 MET A O 1
ATOM 690 N N . LEU A 1 89 ? -0.586 -5.488 4.643 1.00 93.38 89 LEU A N 1
ATOM 691 C CA . LEU A 1 89 ? -0.858 -6.466 3.583 1.00 93.38 89 LEU A CA 1
ATOM 692 C C . LEU A 1 89 ? -1.338 -5.794 2.292 1.00 93.38 89 LEU A C 1
ATOM 694 O O . LEU A 1 89 ? -0.997 -6.239 1.203 1.00 93.38 89 LEU A O 1
ATOM 698 N N . ASP A 1 90 ? -2.100 -4.713 2.415 1.00 92.75 90 ASP A N 1
ATOM 699 C CA . ASP A 1 90 ? -2.539 -3.902 1.284 1.00 92.75 90 ASP A CA 1
ATOM 700 C C . ASP A 1 90 ? -1.363 -3.193 0.597 1.00 92.75 90 ASP A C 1
ATOM 702 O O . ASP A 1 90 ? -1.211 -3.296 -0.612 1.00 92.75 90 ASP A O 1
ATOM 706 N N . CYS A 1 91 ? -0.469 -2.587 1.385 1.00 92.50 91 CYS A N 1
ATOM 707 C CA . CYS A 1 91 ? 0.775 -1.974 0.912 1.00 92.50 91 CYS A CA 1
ATOM 708 C C . CYS A 1 91 ? 1.684 -2.983 0.186 1.00 92.50 91 CYS A C 1
ATOM 710 O O . CYS A 1 91 ? 2.259 -2.662 -0.848 1.00 92.50 91 CYS A O 1
ATOM 712 N N . ARG A 1 92 ? 1.779 -4.222 0.689 1.00 93.88 92 ARG A N 1
ATOM 713 C CA . ARG A 1 92 ? 2.527 -5.300 0.021 1.00 93.88 92 ARG A CA 1
ATOM 714 C C . ARG A 1 92 ? 1.959 -5.655 -1.340 1.00 93.88 92 ARG A C 1
ATOM 716 O O . ARG A 1 92 ? 2.727 -5.793 -2.278 1.00 93.88 92 ARG A O 1
ATOM 723 N N . ARG A 1 93 ? 0.635 -5.777 -1.440 1.00 92.56 93 ARG A N 1
ATOM 724 C CA . ARG A 1 93 ? -0.012 -6.060 -2.721 1.00 92.56 93 ARG A CA 1
ATOM 725 C C . ARG A 1 93 ? 0.248 -4.934 -3.721 1.00 92.56 93 ARG A C 1
ATOM 727 O O . ARG A 1 93 ? 0.566 -5.216 -4.863 1.00 92.56 93 ARG A O 1
ATOM 734 N N . ASP A 1 94 ? 0.182 -3.679 -3.283 1.00 91.69 94 ASP A N 1
ATOM 735 C CA . ASP A 1 94 ? 0.478 -2.535 -4.155 1.00 91.69 94 ASP A CA 1
ATOM 736 C C . ASP A 1 94 ? 1.960 -2.539 -4.618 1.00 91.69 94 ASP A C 1
ATOM 738 O O . ASP A 1 94 ? 2.267 -2.131 -5.737 1.00 91.69 94 ASP A O 1
ATOM 742 N N . LEU A 1 95 ? 2.888 -3.032 -3.784 1.00 93.81 95 LEU A N 1
ATOM 743 C CA . LEU A 1 95 ? 4.300 -3.236 -4.145 1.00 93.81 95 LEU A CA 1
ATOM 744 C C . LEU A 1 95 ? 4.500 -4.403 -5.127 1.00 93.81 95 LEU A C 1
ATOM 746 O O . LEU A 1 95 ? 5.291 -4.274 -6.056 1.00 93.81 95 LEU A O 1
ATOM 750 N N . GLU A 1 96 ? 3.781 -5.512 -4.945 1.00 93.81 96 GLU A N 1
ATOM 751 C CA . GLU A 1 96 ? 3.749 -6.643 -5.888 1.00 93.81 96 GLU A CA 1
ATOM 752 C C . GLU A 1 96 ? 3.189 -6.208 -7.250 1.00 93.81 96 GLU A C 1
ATOM 754 O O . GLU A 1 96 ? 3.785 -6.498 -8.280 1.00 93.81 96 GLU A O 1
ATOM 759 N N . GLU A 1 97 ? 2.107 -5.426 -7.268 1.00 91.19 97 GLU A N 1
ATOM 760 C CA . GLU A 1 97 ? 1.538 -4.872 -8.504 1.00 91.19 97 GLU A CA 1
ATOM 761 C C . GLU A 1 97 ? 2.540 -3.953 -9.230 1.00 91.19 97 GLU A C 1
ATOM 763 O O . GLU A 1 97 ? 2.623 -3.976 -10.458 1.00 91.19 97 GLU A O 1
ATOM 768 N N . SER A 1 98 ? 3.345 -3.180 -8.489 1.00 91.12 98 SER A N 1
ATOM 769 C CA . SER A 1 98 ? 4.426 -2.367 -9.068 1.00 91.12 98 SER A CA 1
ATOM 770 C C . SER A 1 98 ? 5.555 -3.229 -9.649 1.00 91.12 98 SER A C 1
ATOM 772 O O . SER A 1 98 ? 6.095 -2.895 -10.705 1.00 91.12 98 SER A O 1
ATOM 774 N N . LEU A 1 99 ? 5.894 -4.355 -9.009 1.00 92.50 99 LEU A N 1
ATOM 775 C CA . LEU A 1 99 ? 6.861 -5.316 -9.550 1.00 92.50 99 LEU A CA 1
ATOM 776 C C . LEU A 1 99 ? 6.366 -5.956 -10.841 1.00 92.50 99 LEU A C 1
ATOM 778 O O . LEU A 1 99 ? 7.103 -5.950 -11.824 1.00 92.50 99 LEU A O 1
ATOM 782 N N . ASP A 1 100 ? 5.130 -6.454 -10.853 1.00 91.69 100 ASP A N 1
ATOM 783 C CA . ASP A 1 100 ? 4.515 -7.036 -12.047 1.00 91.69 100 ASP A CA 1
ATOM 784 C C . ASP A 1 100 ? 4.495 -6.022 -13.197 1.00 91.69 100 ASP A C 1
ATOM 786 O O . ASP A 1 100 ? 4.800 -6.359 -14.346 1.00 91.69 100 ASP A O 1
ATOM 790 N N . TYR A 1 101 ? 4.184 -4.757 -12.881 1.00 90.31 101 TYR A N 1
ATOM 791 C CA . TYR A 1 101 ? 4.197 -3.692 -13.871 1.00 90.31 101 TYR A CA 1
ATOM 792 C C . TYR A 1 101 ? 5.581 -3.506 -14.478 1.00 90.31 101 TYR A C 1
ATOM 794 O O . TYR A 1 101 ? 5.693 -3.578 -15.695 1.00 90.31 101 TYR A O 1
ATOM 802 N N . LEU A 1 102 ? 6.624 -3.338 -13.656 1.00 89.25 102 LEU A N 1
ATOM 803 C CA . LEU A 1 102 ? 8.011 -3.171 -14.108 1.00 89.25 102 LEU A CA 1
ATOM 804 C C . LEU A 1 102 ? 8.553 -4.399 -14.852 1.00 89.25 102 LEU A C 1
ATOM 806 O O . LEU A 1 102 ? 9.339 -4.257 -15.793 1.00 89.25 102 LEU A O 1
ATOM 810 N N . ALA A 1 103 ? 8.149 -5.596 -14.429 1.00 89.50 103 ALA A N 1
ATOM 811 C CA . ALA A 1 103 ? 8.613 -6.851 -14.995 1.00 89.50 103 ALA A CA 1
ATOM 812 C C . ALA A 1 103 ? 8.011 -7.126 -16.373 1.00 89.50 103 ALA A C 1
ATOM 814 O O . ALA A 1 103 ? 8.749 -7.559 -17.260 1.00 89.50 103 ALA A O 1
ATOM 815 N N . GLU A 1 104 ? 6.703 -6.909 -16.554 1.00 87.12 104 GLU A N 1
ATOM 816 C CA . GLU A 1 104 ? 5.985 -7.391 -17.740 1.00 87.12 104 GLU A CA 1
ATOM 817 C C . GLU A 1 104 ? 4.851 -6.476 -18.222 1.00 87.12 104 GLU A C 1
ATOM 819 O O . GLU A 1 104 ? 4.804 -6.210 -19.420 1.00 87.12 104 GLU A O 1
ATOM 824 N N . TYR A 1 105 ? 3.962 -5.967 -17.356 1.00 85.12 105 TYR A N 1
ATOM 825 C CA . TYR A 1 105 ? 2.691 -5.394 -17.845 1.00 85.12 105 TYR A CA 1
ATOM 826 C C . TYR A 1 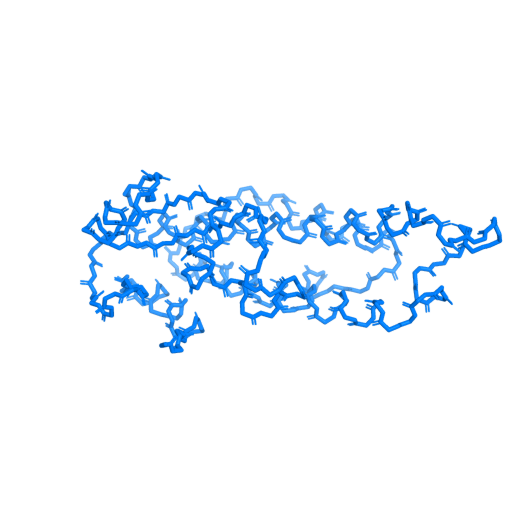105 ? 2.829 -4.143 -18.713 1.00 85.12 105 TYR A C 1
ATOM 828 O O . TYR A 1 105 ? 1.965 -3.902 -19.553 1.00 85.12 105 TYR A O 1
ATOM 836 N N . TRP A 1 106 ? 3.886 -3.343 -18.560 1.00 86.06 106 TRP A N 1
ATOM 837 C CA . TRP A 1 106 ? 4.089 -2.198 -19.454 1.00 86.06 106 TRP A CA 1
ATOM 838 C C . TRP A 1 106 ? 4.294 -2.631 -20.918 1.00 86.06 106 TRP A C 1
ATOM 840 O O . TRP A 1 106 ? 3.971 -1.869 -21.824 1.00 86.06 106 TRP A O 1
ATOM 850 N N . ARG A 1 107 ? 4.766 -3.866 -21.162 1.00 87.12 107 ARG A N 1
ATOM 851 C CA . ARG A 1 107 ? 4.975 -4.419 -22.512 1.00 87.12 107 ARG A CA 1
ATOM 852 C C . ARG A 1 107 ? 3.682 -4.810 -23.229 1.00 87.12 107 ARG A C 1
ATOM 854 O O . ARG A 1 107 ? 3.720 -5.074 -24.428 1.00 87.12 107 ARG A O 1
ATOM 861 N N . ASP A 1 108 ? 2.553 -4.847 -22.522 1.00 85.56 108 ASP A N 1
ATOM 862 C CA . ASP A 1 108 ? 1.241 -5.131 -23.114 1.00 85.56 108 ASP A CA 1
ATOM 863 C C . ASP A 1 108 ? 0.640 -3.913 -23.842 1.00 85.56 108 ASP A C 1
ATOM 865 O O . ASP A 1 108 ? -0.453 -4.009 -24.412 1.00 85.56 108 ASP A O 1
ATOM 869 N N . ASP A 1 109 ? 1.321 -2.762 -23.831 1.00 83.19 109 ASP A N 1
ATOM 870 C CA . ASP A 1 109 ? 0.876 -1.577 -24.555 1.00 83.19 109 ASP A CA 1
ATOM 871 C C . ASP A 1 109 ? 0.899 -1.821 -26.077 1.00 83.19 109 ASP A C 1
ATOM 873 O O . ASP A 1 109 ? 1.914 -2.182 -26.678 1.00 83.19 109 ASP A O 1
ATOM 877 N N . TYR A 1 110 ? -0.260 -1.625 -26.715 1.00 81.06 110 TYR A N 1
ATOM 878 C CA . TYR A 1 110 ? -0.456 -1.862 -28.144 1.00 81.06 110 TYR A CA 1
ATOM 879 C C . TYR A 1 110 ? 0.274 -0.841 -29.028 1.00 81.06 110 TYR A C 1
ATOM 881 O O . TYR A 1 110 ? 0.337 -1.032 -30.246 1.00 81.06 110 TYR A O 1
ATOM 889 N N . GLU A 1 111 ? 0.773 0.249 -28.441 1.00 86.06 111 GLU A N 1
ATOM 890 C CA . GLU A 1 111 ? 1.517 1.298 -29.134 1.00 86.06 111 GLU A CA 1
ATOM 891 C C . GLU A 1 111 ? 3.016 0.981 -29.266 1.00 86.06 111 GLU A C 1
ATOM 893 O O . GLU A 1 111 ? 3.700 1.649 -30.042 1.00 86.06 111 GLU A O 1
ATOM 898 N N . LEU A 1 112 ? 3.513 -0.069 -28.596 1.00 87.38 112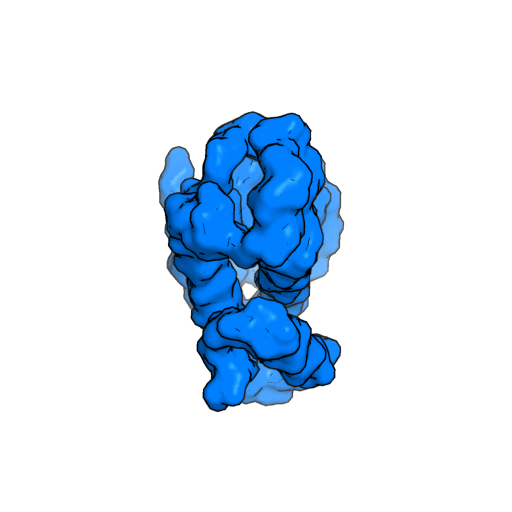 LEU A N 1
ATOM 899 C CA . LEU A 1 112 ? 4.921 -0.466 -28.646 1.00 87.38 112 LEU A CA 1
ATOM 900 C C . LEU A 1 112 ? 5.324 -1.062 -29.996 1.00 87.38 112 LEU A C 1
ATOM 902 O O . LEU A 1 112 ? 4.656 -1.926 -30.576 1.00 87.38 112 LEU A O 1
ATOM 906 N N . THR A 1 113 ? 6.487 -0.638 -30.477 1.00 88.12 113 THR A N 1
ATOM 907 C CA . THR A 1 113 ? 7.156 -1.242 -31.629 1.00 88.12 113 THR A CA 1
ATOM 908 C C . THR A 1 113 ? 7.890 -2.532 -31.237 1.00 88.12 113 THR A C 1
ATOM 910 O O . THR A 1 113 ? 8.260 -2.713 -30.075 1.00 88.12 113 THR A O 1
ATOM 913 N N . PRO A 1 114 ? 8.153 -3.451 -32.189 1.00 85.56 114 PRO A N 1
ATOM 914 C CA . PRO A 1 114 ? 8.908 -4.675 -31.913 1.00 85.56 114 PRO A CA 1
ATOM 915 C C . PRO A 1 114 ? 10.287 -4.433 -31.292 1.00 85.56 114 PRO A C 1
ATOM 917 O O . PRO A 1 114 ? 10.743 -5.249 -30.500 1.00 85.56 114 PRO A O 1
ATOM 920 N N . GLU A 1 115 ? 10.949 -3.330 -31.646 1.00 86.94 115 GLU A N 1
ATOM 921 C CA . GLU A 1 115 ? 12.250 -2.956 -31.097 1.00 86.94 115 GLU A CA 1
ATOM 922 C C . GLU A 1 115 ? 12.167 -2.444 -29.649 1.00 86.94 115 GLU A C 1
ATOM 924 O O . GLU A 1 115 ? 13.115 -2.627 -28.890 1.00 86.94 115 GLU A O 1
ATOM 929 N N . GLU A 1 116 ? 11.052 -1.825 -29.252 1.00 87.75 116 GLU A N 1
ATOM 930 C CA . GLU A 1 116 ? 10.845 -1.293 -27.895 1.00 87.75 116 GLU A CA 1
ATOM 931 C C . GLU A 1 116 ? 10.530 -2.388 -26.869 1.00 87.75 116 GLU A C 1
ATOM 933 O O . GLU A 1 116 ? 10.861 -2.239 -25.696 1.00 87.75 116 GLU A O 1
ATOM 938 N N . ILE A 1 117 ? 9.956 -3.517 -27.299 1.00 84.62 117 ILE A N 1
ATOM 939 C CA . ILE A 1 117 ? 9.627 -4.656 -26.420 1.00 84.62 117 ILE A CA 1
ATOM 940 C C . ILE A 1 117 ? 10.879 -5.228 -25.728 1.00 84.62 117 ILE A C 1
ATOM 942 O O . ILE A 1 117 ? 10.800 -5.696 -24.588 1.00 84.62 117 ILE A O 1
ATOM 946 N N . ASP A 1 118 ? 12.030 -5.168 -26.403 1.00 85.56 118 ASP A N 1
ATOM 947 C CA . ASP A 1 118 ? 13.313 -5.674 -25.902 1.00 85.56 118 ASP A CA 1
ATOM 948 C C . ASP A 1 118 ? 14.067 -4.660 -25.011 1.00 85.56 118 ASP A C 1
ATOM 950 O O . ASP A 1 118 ? 15.110 -5.001 -24.444 1.00 85.56 118 ASP A O 1
ATOM 954 N N . LEU A 1 119 ? 13.571 -3.423 -24.883 1.00 87.62 119 LEU A N 1
ATOM 955 C CA . LEU A 1 119 ? 14.162 -2.376 -24.042 1.00 87.62 119 LEU A CA 1
ATOM 956 C C . LEU A 1 119 ? 13.609 -2.412 -22.607 1.00 87.62 119 LEU A C 1
ATOM 958 O O . LEU A 1 119 ? 12.664 -3.136 -22.286 1.00 87.62 119 LEU A O 1
ATOM 962 N N . ASN A 1 120 ? 14.211 -1.621 -21.716 1.00 86.19 120 ASN A N 1
ATOM 963 C CA . ASN A 1 120 ? 13.668 -1.389 -20.377 1.00 86.19 120 ASN A CA 1
ATOM 964 C C . ASN A 1 120 ? 12.645 -0.247 -20.386 1.00 86.19 120 ASN A C 1
ATOM 966 O O . ASN A 1 120 ? 12.747 0.676 -21.193 1.00 86.19 120 ASN A O 1
ATOM 970 N N . LEU A 1 121 ? 11.725 -0.239 -19.413 1.00 88.44 121 LE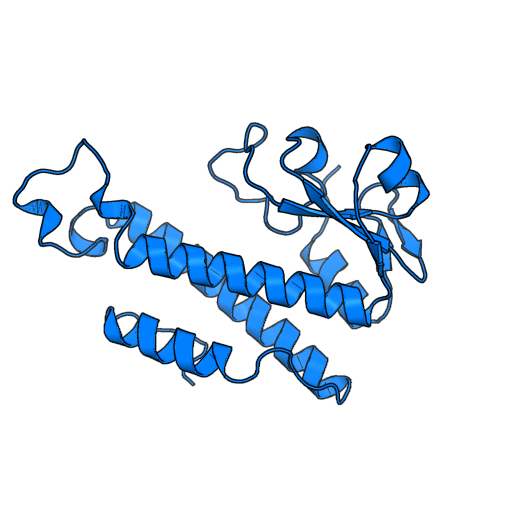U A N 1
ATOM 971 C CA . LEU A 1 121 ? 10.719 0.823 -19.282 1.00 88.44 121 LEU A CA 1
ATOM 972 C C . LEU A 1 121 ? 11.344 2.226 -19.205 1.00 88.44 121 LEU A C 1
ATOM 974 O O . LEU A 1 121 ? 10.819 3.154 -19.800 1.00 88.44 121 LEU A O 1
ATOM 978 N N . GLU A 1 122 ? 12.487 2.380 -18.528 1.00 90.69 122 GLU A N 1
ATOM 979 C CA . GLU A 1 122 ? 13.209 3.661 -18.442 1.00 90.69 122 GLU A CA 1
ATOM 980 C C . GLU A 1 122 ? 13.637 4.205 -19.815 1.00 90.69 122 GLU A C 1
ATOM 982 O O . GLU A 1 122 ? 13.751 5.416 -19.990 1.00 90.69 122 GLU A O 1
ATOM 987 N N . GLU A 1 123 ? 13.883 3.324 -20.784 1.00 89.69 123 GLU A N 1
ATOM 988 C CA . GLU A 1 123 ? 14.317 3.689 -22.134 1.00 89.69 123 GLU A CA 1
ATOM 989 C C . GLU A 1 123 ? 13.126 3.978 -23.055 1.00 89.69 123 GLU A C 1
ATOM 991 O O . GLU A 1 123 ? 13.230 4.837 -23.931 1.00 89.69 123 GLU A O 1
ATOM 996 N N . VAL A 1 124 ? 12.011 3.273 -22.845 1.00 90.50 124 VAL A N 1
ATOM 997 C CA . VAL A 1 124 ? 10.785 3.381 -23.647 1.00 90.50 124 VAL A CA 1
ATOM 998 C C . VAL A 1 124 ? 9.924 4.556 -23.189 1.00 90.50 124 VAL A C 1
ATOM 1000 O O . VAL A 1 124 ? 9.578 5.421 -23.990 1.00 90.50 124 VAL A O 1
ATOM 1003 N N . ASP A 1 125 ? 9.622 4.617 -21.893 1.00 90.06 125 ASP A N 1
ATOM 1004 C CA . ASP A 1 125 ? 8.846 5.689 -21.277 1.00 90.06 125 ASP A CA 1
ATOM 1005 C C . ASP A 1 125 ? 9.504 6.149 -19.959 1.00 90.06 125 ASP A C 1
ATOM 1007 O O . ASP A 1 125 ? 9.152 5.703 -18.856 1.00 90.06 125 ASP A O 1
ATOM 1011 N N . PRO A 1 126 ? 10.476 7.078 -20.053 1.00 91.31 126 PRO A N 1
ATOM 1012 C CA . PRO A 1 126 ? 11.167 7.612 -18.886 1.00 91.31 126 PRO A CA 1
ATOM 1013 C C . PRO A 1 126 ? 10.234 8.339 -17.911 1.00 91.31 126 PRO A C 1
ATOM 1015 O O . PRO A 1 126 ? 10.555 8.460 -16.726 1.00 91.31 126 PRO A O 1
ATOM 1018 N N . ASP A 1 127 ? 9.113 8.884 -18.389 1.00 90.06 127 ASP A N 1
ATOM 1019 C CA . ASP A 1 127 ? 8.195 9.654 -17.557 1.00 90.06 127 ASP A CA 1
ATOM 1020 C C . ASP A 1 127 ? 7.362 8.704 -16.690 1.00 90.06 127 ASP A C 1
ATOM 1022 O O . ASP A 1 127 ? 7.357 8.864 -15.464 1.00 90.06 127 ASP A O 1
ATOM 1026 N N . VAL A 1 128 ? 6.785 7.657 -17.290 1.00 88.56 128 VAL A N 1
ATOM 1027 C CA . VAL A 1 128 ? 6.096 6.576 -16.567 1.00 88.56 128 VAL A CA 1
ATOM 1028 C C . VAL A 1 128 ? 7.047 5.878 -15.600 1.00 88.56 128 VAL A C 1
ATOM 1030 O O . VAL A 1 128 ? 6.704 5.680 -14.434 1.00 88.56 128 VAL A O 1
ATOM 1033 N N . PHE A 1 129 ? 8.283 5.584 -16.017 1.00 91.19 129 PHE A N 1
ATOM 1034 C CA . PHE A 1 129 ? 9.274 4.979 -15.126 1.00 91.19 129 PHE A CA 1
ATOM 1035 C C . PHE A 1 129 ? 9.539 5.819 -13.864 1.00 91.19 129 PHE A C 1
ATOM 1037 O O . PHE A 1 129 ? 9.635 5.280 -12.752 1.00 91.19 129 PHE A O 1
ATOM 1044 N N . ARG A 1 130 ? 9.647 7.150 -14.003 1.00 91.06 130 ARG A N 1
ATOM 1045 C CA . ARG A 1 130 ? 9.821 8.052 -12.852 1.00 91.06 130 ARG A CA 1
ATOM 1046 C C . ARG A 1 130 ? 8.594 8.063 -11.946 1.00 91.06 130 ARG A C 1
ATOM 1048 O O . ARG A 1 130 ? 8.760 8.102 -10.726 1.00 91.06 130 ARG A O 1
ATOM 1055 N N . GLU A 1 131 ? 7.391 8.049 -12.514 1.00 89.25 131 GLU A N 1
ATOM 1056 C CA . GLU A 1 131 ? 6.142 8.012 -11.748 1.00 89.25 131 GLU A CA 1
ATOM 1057 C C . GLU A 1 131 ? 6.009 6.715 -10.943 1.00 89.25 131 GLU A C 1
ATOM 1059 O O . GLU A 1 131 ? 5.783 6.775 -9.730 1.00 89.25 131 GLU A O 1
ATOM 1064 N N . GLU A 1 132 ? 6.255 5.568 -11.578 1.00 89.62 132 GLU A N 1
ATOM 1065 C CA . GLU A 1 132 ? 6.246 4.250 -10.936 1.00 89.62 132 GLU A CA 1
ATOM 1066 C C . GLU A 1 132 ? 7.324 4.133 -9.859 1.00 89.62 132 GLU A C 1
ATOM 1068 O O . GLU A 1 132 ? 7.059 3.676 -8.747 1.00 89.62 132 GLU A O 1
ATOM 1073 N N . THR A 1 133 ? 8.533 4.634 -10.123 1.00 91.38 133 THR A N 1
ATOM 1074 C CA . THR A 1 133 ? 9.609 4.647 -9.122 1.00 91.38 133 THR A CA 1
ATOM 1075 C C . THR A 1 133 ? 9.242 5.509 -7.912 1.00 91.38 133 THR A C 1
ATOM 1077 O O . THR A 1 133 ? 9.430 5.082 -6.771 1.00 91.38 133 THR A O 1
ATOM 1080 N N . ALA A 1 134 ? 8.680 6.702 -8.125 1.00 90.44 134 ALA A N 1
ATOM 1081 C CA . ALA A 1 134 ? 8.245 7.573 -7.035 1.00 90.44 134 ALA A CA 1
ATOM 1082 C C . ALA A 1 134 ? 7.065 6.975 -6.249 1.00 90.44 134 ALA A C 1
ATOM 1084 O O . ALA A 1 134 ? 6.962 7.151 -5.032 1.00 90.44 134 ALA A O 1
ATOM 1085 N N . TRP A 1 135 ? 6.155 6.273 -6.926 1.00 89.25 135 TRP A N 1
ATOM 1086 C CA . TRP A 1 135 ? 5.077 5.527 -6.287 1.00 89.25 135 TRP A CA 1
ATOM 1087 C C . TRP A 1 135 ? 5.614 4.383 -5.423 1.00 89.25 135 TRP A C 1
ATOM 1089 O O . TRP A 1 135 ? 5.321 4.351 -4.225 1.00 89.25 135 TRP A O 1
ATOM 1099 N N . ARG A 1 136 ? 6.476 3.531 -5.988 1.00 92.62 136 ARG A N 1
ATOM 1100 C CA . ARG A 1 136 ? 7.139 2.423 -5.292 1.00 92.62 136 ARG A CA 1
ATOM 1101 C C . ARG A 1 136 ? 7.893 2.898 -4.055 1.00 92.62 136 ARG A C 1
ATOM 1103 O O . ARG A 1 136 ? 7.683 2.355 -2.979 1.00 92.62 136 ARG A O 1
ATOM 1110 N N . GLN A 1 137 ? 8.705 3.950 -4.164 1.00 92.31 137 GLN A N 1
ATOM 1111 C CA . GLN A 1 137 ? 9.458 4.493 -3.024 1.00 92.31 137 GLN A CA 1
ATOM 1112 C C . GLN A 1 137 ? 8.544 4.920 -1.866 1.00 92.31 137 GLN A C 1
ATOM 1114 O O . GLN A 1 137 ? 8.819 4.584 -0.716 1.00 92.31 137 GLN A O 1
ATOM 1119 N N . ARG A 1 138 ? 7.415 5.585 -2.152 1.00 89.88 138 ARG A N 1
ATOM 1120 C CA . ARG A 1 138 ? 6.430 5.942 -1.112 1.00 89.88 138 ARG A CA 1
ATOM 1121 C C . ARG A 1 138 ? 5.832 4.709 -0.436 1.00 89.88 138 ARG A C 1
ATOM 1123 O O . ARG A 1 138 ? 5.651 4.713 0.780 1.00 89.88 138 ARG A O 1
ATOM 1130 N N . LEU A 1 139 ? 5.531 3.661 -1.204 1.00 91.88 139 LEU A N 1
ATOM 1131 C CA . LEU A 1 139 ? 5.035 2.402 -0.649 1.00 91.88 139 LEU A CA 1
ATOM 1132 C C . LEU A 1 139 ? 6.102 1.703 0.205 1.00 91.88 139 LEU A C 1
ATOM 1134 O O . LEU A 1 139 ? 5.789 1.206 1.284 1.00 91.88 139 LEU A O 1
ATOM 1138 N N . GLU A 1 140 ? 7.365 1.703 -0.222 1.00 94.88 140 GLU A N 1
ATOM 1139 C CA . GLU A 1 140 ? 8.477 1.146 0.554 1.00 94.88 140 GLU A CA 1
ATOM 1140 C C . GLU A 1 140 ? 8.668 1.890 1.888 1.00 94.88 140 GLU A C 1
ATOM 1142 O O . GLU A 1 140 ? 8.823 1.259 2.938 1.00 94.88 140 GLU A O 1
ATOM 1147 N N . GLU A 1 141 ? 8.587 3.223 1.887 1.00 93.00 141 GLU A N 1
ATOM 1148 C CA . GLU A 1 141 ? 8.612 4.042 3.106 1.00 93.00 141 GLU A CA 1
ATOM 1149 C C . GLU A 1 141 ? 7.441 3.712 4.044 1.00 93.00 141 GLU A C 1
ATOM 1151 O O . GLU A 1 141 ? 7.626 3.541 5.256 1.00 93.00 141 GLU A O 1
ATOM 1156 N N . GLU A 1 142 ? 6.231 3.584 3.494 1.00 91.00 142 GLU A N 1
ATOM 1157 C CA . GLU A 1 142 ? 5.035 3.193 4.241 1.00 91.00 142 GLU A CA 1
ATOM 1158 C C . GLU A 1 142 ? 5.193 1.789 4.851 1.00 91.00 142 GLU A C 1
ATOM 1160 O O . GLU A 1 142 ? 4.933 1.588 6.043 1.00 91.00 142 GLU A O 1
ATOM 1165 N N . TYR A 1 143 ? 5.717 0.834 4.079 1.00 92.56 143 TYR A N 1
ATOM 1166 C CA . TYR A 1 143 ? 6.010 -0.520 4.539 1.00 92.56 143 TYR A CA 1
ATOM 1167 C C . TYR A 1 143 ? 7.006 -0.530 5.705 1.00 92.56 143 TYR A C 1
ATOM 1169 O O . TYR A 1 143 ? 6.788 -1.214 6.713 1.00 92.56 143 TYR A O 1
ATOM 1177 N N . VAL A 1 144 ? 8.087 0.252 5.615 1.00 92.38 144 VAL A N 1
ATOM 1178 C CA . VAL A 1 144 ? 9.073 0.385 6.699 1.00 92.38 144 VAL A CA 1
ATOM 1179 C C . VAL A 1 144 ? 8.425 0.950 7.963 1.00 92.38 144 VAL A C 1
ATOM 1181 O O . VAL A 1 144 ? 8.711 0.456 9.060 1.00 92.38 144 VAL A O 1
ATO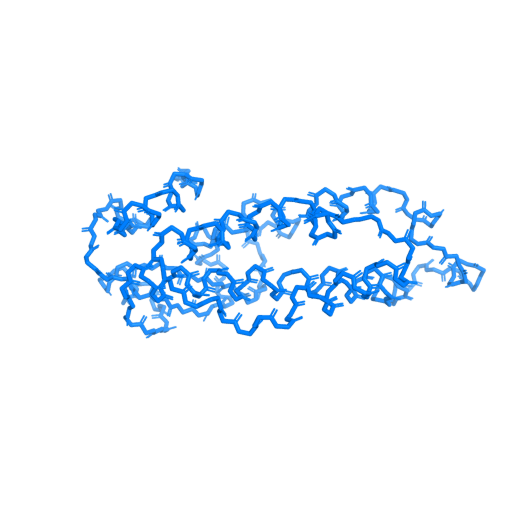M 1184 N N . ARG A 1 145 ? 7.522 1.933 7.837 1.00 90.94 145 ARG A N 1
ATOM 1185 C CA . ARG A 1 145 ? 6.764 2.480 8.976 1.00 90.94 145 ARG A CA 1
ATOM 1186 C C . ARG A 1 145 ? 5.907 1.407 9.643 1.00 90.94 145 ARG A C 1
ATOM 1188 O O . ARG A 1 145 ? 6.016 1.236 10.856 1.00 90.94 145 ARG A O 1
ATOM 1195 N N . TYR A 1 146 ? 5.150 0.619 8.876 1.00 91.44 146 TYR A N 1
ATOM 1196 C CA . TYR A 1 146 ? 4.386 -0.506 9.431 1.00 91.44 146 TYR A CA 1
ATOM 1197 C C . TYR A 1 146 ? 5.284 -1.518 10.133 1.00 91.44 146 TYR A C 1
ATOM 1199 O O . TYR A 1 146 ? 5.021 -1.922 11.266 1.00 91.44 146 TYR A O 1
ATOM 1207 N N . HIS A 1 147 ? 6.385 -1.906 9.495 1.00 89.75 147 HIS A N 1
ATOM 1208 C CA . HIS A 1 147 ? 7.316 -2.868 10.067 1.00 89.75 147 HIS A CA 1
ATOM 1209 C C . HIS A 1 147 ? 7.934 -2.361 11.381 1.00 89.75 147 HIS A C 1
ATOM 1211 O O . HIS A 1 147 ? 8.163 -3.147 12.311 1.00 89.75 147 HIS A O 1
ATOM 1217 N N . ARG A 1 148 ? 8.235 -1.062 11.475 1.00 89.56 148 ARG A N 1
ATOM 1218 C CA . ARG A 1 148 ? 8.707 -0.432 12.711 1.00 89.56 148 ARG A CA 1
ATOM 1219 C C . ARG A 1 148 ? 7.651 -0.528 13.807 1.00 89.56 148 ARG A C 1
ATOM 1221 O O . ARG A 1 148 ? 7.975 -0.987 14.899 1.00 89.56 148 ARG A O 1
ATOM 1228 N N . GLU A 1 149 ? 6.404 -0.213 13.484 1.00 89.56 149 GLU A N 1
ATOM 1229 C CA . GLU A 1 149 ? 5.284 -0.275 14.424 1.00 89.56 149 GLU A CA 1
ATOM 1230 C C . GLU A 1 149 ? 5.080 -1.692 14.987 1.00 89.56 149 GLU A C 1
ATOM 1232 O O . GLU A 1 149 ? 4.997 -1.891 16.200 1.00 89.56 149 GLU A O 1
ATOM 1237 N N . PHE A 1 150 ? 5.109 -2.719 14.129 1.00 90.12 150 PHE A N 1
ATOM 1238 C CA . PHE A 1 150 ? 5.051 -4.116 14.576 1.00 90.12 150 PHE A CA 1
ATOM 1239 C C . PHE A 1 150 ? 6.167 -4.457 15.577 1.00 90.12 150 PHE A C 1
ATOM 1241 O O . PHE A 1 150 ? 5.918 -5.148 16.571 1.00 90.12 150 PHE A O 1
ATOM 1248 N N . ARG A 1 151 ? 7.394 -3.965 15.345 1.00 88.31 151 ARG A N 1
ATOM 1249 C CA . ARG A 1 151 ? 8.527 -4.171 16.264 1.00 88.31 151 ARG A CA 1
ATOM 1250 C C . ARG A 1 151 ? 8.315 -3.456 17.595 1.00 88.31 151 ARG A C 1
ATOM 1252 O O . ARG A 1 151 ? 8.554 -4.067 18.636 1.00 88.31 151 ARG A O 1
ATOM 1259 N N . GLU A 1 152 ? 7.863 -2.205 17.573 1.00 89.12 152 GLU A N 1
ATOM 1260 C CA . GLU A 1 152 ? 7.605 -1.405 18.778 1.00 89.12 152 GLU A CA 1
ATOM 1261 C 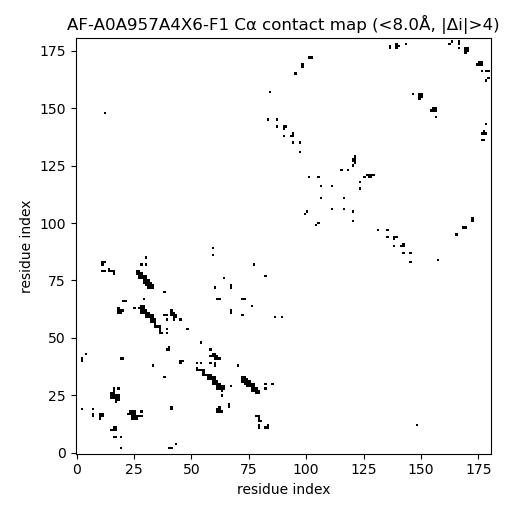C . GLU A 1 152 ? 6.518 -2.052 19.653 1.00 89.12 152 GLU A C 1
ATOM 1263 O O . GLU A 1 152 ? 6.693 -2.192 20.867 1.00 89.12 152 GLU A O 1
ATOM 1268 N N . ARG A 1 153 ? 5.481 -2.621 19.025 1.00 87.31 153 ARG A N 1
ATOM 1269 C CA . ARG A 1 153 ? 4.430 -3.410 19.693 1.00 87.31 153 ARG A CA 1
ATOM 1270 C C . ARG A 1 153 ? 4.845 -4.831 20.083 1.00 87.31 153 ARG A C 1
ATOM 1272 O O . ARG A 1 153 ? 4.033 -5.577 20.634 1.00 87.31 153 ARG A O 1
ATOM 1279 N N . LYS A 1 154 ? 6.090 -5.241 19.804 1.00 89.56 154 LYS A N 1
ATOM 1280 C CA . LYS A 1 154 ? 6.613 -6.605 20.033 1.00 89.56 154 LYS A CA 1
ATOM 1281 C C . LYS A 1 154 ? 5.744 -7.689 19.385 1.00 89.56 154 LYS A C 1
ATOM 1283 O O . LYS A 1 154 ? 5.578 -8.785 19.925 1.00 89.56 154 LYS A O 1
ATOM 1288 N N . ARG A 1 155 ? 5.171 -7.379 18.225 1.00 88.25 155 ARG A N 1
ATOM 1289 C CA . ARG A 1 155 ? 4.354 -8.296 17.432 1.00 88.25 155 ARG A CA 1
ATOM 1290 C C . ARG A 1 155 ? 5.186 -8.894 16.306 1.00 88.25 155 ARG A C 1
ATOM 1292 O O . ARG A 1 155 ? 6.143 -8.301 15.811 1.00 88.25 155 ARG A O 1
ATOM 1299 N N . ARG A 1 156 ? 4.818 -10.108 15.903 1.00 88.81 156 ARG A N 1
ATOM 1300 C CA . ARG A 1 156 ? 5.419 -10.750 14.736 1.00 88.81 156 ARG A CA 1
ATOM 1301 C C . ARG A 1 156 ? 4.873 -10.075 13.484 1.00 88.81 156 ARG A C 1
ATOM 1303 O O . ARG A 1 156 ? 3.662 -9.964 13.344 1.00 88.81 156 ARG A O 1
ATOM 1310 N N . VAL A 1 157 ? 5.765 -9.692 12.577 1.00 87.19 157 VAL A N 1
ATOM 1311 C CA . VAL A 1 157 ? 5.374 -9.226 11.246 1.00 87.19 157 VAL A CA 1
ATOM 1312 C C . VAL A 1 157 ? 4.794 -10.416 10.465 1.00 87.19 157 VAL A C 1
ATOM 1314 O O . VAL A 1 157 ? 5.455 -11.463 10.393 1.00 87.19 157 VAL A O 1
ATOM 1317 N N . PRO A 1 158 ? 3.581 -10.299 9.903 1.00 86.69 158 PRO A N 1
ATOM 1318 C CA . PRO A 1 158 ? 2.998 -11.330 9.047 1.00 86.69 158 PRO A CA 1
ATOM 1319 C C . PRO A 1 158 ? 3.909 -11.651 7.855 1.00 86.69 158 PRO A C 1
ATOM 1321 O O . PRO A 1 158 ? 4.561 -10.752 7.326 1.00 86.69 158 PRO A O 1
ATOM 1324 N N . ALA A 1 159 ? 3.956 -12.918 7.428 1.00 86.31 159 ALA A N 1
ATOM 1325 C CA . ALA A 1 159 ? 4.777 -13.410 6.307 1.00 86.31 159 ALA A CA 1
ATOM 1326 C C . ALA A 1 159 ? 6.204 -12.800 6.259 1.00 86.31 159 ALA A C 1
ATOM 1328 O O . ALA A 1 159 ? 6.510 -11.996 5.382 1.00 86.31 159 ALA A O 1
ATOM 1329 N N . PRO A 1 160 ? 7.094 -13.142 7.210 1.00 82.69 160 PRO A N 1
ATOM 1330 C CA . PRO A 1 160 ? 8.392 -12.476 7.352 1.00 82.69 160 PRO A CA 1
ATOM 1331 C C . PRO A 1 160 ? 9.368 -12.705 6.182 1.00 82.69 160 PRO A C 1
ATOM 1333 O O . PRO A 1 160 ? 10.338 -11.962 6.085 1.00 82.69 160 PRO A O 1
ATOM 1336 N N . GLY A 1 161 ? 9.129 -13.704 5.321 1.00 90.44 161 GLY A N 1
ATOM 1337 C CA . GLY A 1 161 ? 9.934 -13.960 4.116 1.00 90.44 161 GLY A CA 1
ATOM 1338 C C . GLY A 1 161 ? 9.670 -12.977 2.973 1.00 90.44 161 GLY A C 1
ATOM 1339 O O . GLY A 1 161 ? 10.572 -12.714 2.187 1.00 90.44 161 GLY A O 1
ATOM 1340 N N . TRP A 1 162 ? 8.491 -12.344 2.966 1.00 94.56 162 TRP A N 1
ATOM 1341 C CA . TRP A 1 162 ? 8.032 -11.480 1.877 1.00 94.56 162 TRP A CA 1
ATOM 1342 C C . TRP A 1 162 ? 9.023 -10.361 1.531 1.00 94.56 162 TRP A C 1
ATOM 1344 O O . TRP A 1 162 ? 9.297 -10.103 0.368 1.00 94.56 162 TRP A O 1
ATOM 1354 N N . ARG A 1 163 ? 9.620 -9.714 2.547 1.00 93.62 163 ARG A N 1
ATOM 1355 C CA . ARG A 1 163 ? 10.584 -8.621 2.316 1.00 93.62 163 ARG A CA 1
ATOM 1356 C C . ARG A 1 163 ? 11.801 -9.107 1.528 1.00 93.62 163 ARG A C 1
ATOM 1358 O O . ARG A 1 163 ? 12.308 -8.365 0.700 1.00 93.62 163 ARG A O 1
ATOM 1365 N N . SER A 1 164 ? 12.304 -10.300 1.835 1.00 93.88 164 SER A N 1
ATOM 1366 C CA . SER A 1 164 ? 13.481 -10.848 1.160 1.00 93.88 164 SER A CA 1
ATOM 1367 C C . SER A 1 164 ? 13.162 -11.223 -0.282 1.00 93.88 164 SER A C 1
ATOM 1369 O O . SER A 1 164 ? 13.934 -10.862 -1.159 1.00 93.88 164 SER A O 1
ATOM 1371 N N . GLU A 1 165 ? 12.009 -11.854 -0.513 1.00 94.81 165 GLU A N 1
ATOM 1372 C CA . GLU A 1 165 ? 11.513 -12.202 -1.853 1.00 94.81 165 GLU A CA 1
ATOM 1373 C C . GLU A 1 165 ? 11.372 -10.942 -2.725 1.00 94.81 165 GLU A C 1
ATOM 1375 O O . GLU A 1 165 ? 12.020 -10.842 -3.763 1.00 94.81 165 GLU A O 1
ATOM 1380 N N . TYR A 1 166 ? 10.673 -9.914 -2.229 1.00 95.19 166 TYR A N 1
ATOM 1381 C CA . TYR A 1 166 ? 10.529 -8.625 -2.920 1.00 95.19 166 TYR A CA 1
ATOM 1382 C C . TYR A 1 166 ? 11.883 -7.981 -3.279 1.00 95.19 166 TYR A C 1
ATOM 1384 O O . TYR A 1 166 ? 12.072 -7.477 -4.384 1.00 95.19 166 TYR A O 1
ATOM 1392 N N . VAL A 1 167 ? 12.852 -7.995 -2.352 1.00 95.62 167 VAL A N 1
ATOM 1393 C CA . VAL A 1 167 ? 14.192 -7.417 -2.579 1.00 95.62 167 VAL A CA 1
ATOM 1394 C C . VAL A 1 167 ? 14.984 -8.200 -3.626 1.00 95.62 167 VAL A C 1
ATOM 1396 O O . VAL A 1 167 ? 15.754 -7.605 -4.382 1.00 95.62 167 VAL A O 1
ATOM 1399 N N . GLU A 1 168 ? 14.850 -9.523 -3.654 1.00 95.62 168 GLU A N 1
ATOM 1400 C CA . GLU A 1 168 ? 15.498 -10.356 -4.666 1.00 95.62 168 GLU A CA 1
ATOM 1401 C C . GLU A 1 168 ? 14.908 -10.086 -6.053 1.00 95.62 168 GLU A C 1
ATOM 1403 O O . GLU A 1 168 ? 15.667 -9.886 -7.001 1.00 95.62 168 GLU A O 1
ATOM 1408 N N . GLU A 1 169 ? 13.582 -9.992 -6.159 1.00 95.19 169 GLU A N 1
ATOM 1409 C CA . GLU A 1 169 ? 12.876 -9.738 -7.418 1.00 95.19 169 GLU A CA 1
ATOM 1410 C C . GLU A 1 169 ? 13.188 -8.350 -7.994 1.00 95.19 169 GLU A C 1
ATOM 1412 O O . GLU A 1 169 ? 13.619 -8.248 -9.144 1.00 95.19 169 GLU A O 1
ATOM 1417 N N . ILE A 1 170 ? 13.086 -7.281 -7.195 1.00 93.62 170 ILE A N 1
ATOM 1418 C CA . ILE A 1 170 ? 13.366 -5.914 -7.674 1.00 93.62 170 ILE A CA 1
ATOM 1419 C C . ILE A 1 170 ? 14.822 -5.750 -8.139 1.00 93.62 170 ILE A C 1
ATOM 1421 O O . ILE A 1 170 ? 15.090 -5.103 -9.153 1.00 93.62 170 ILE A O 1
ATOM 1425 N N . ARG A 1 171 ? 15.775 -6.392 -7.445 1.00 93.69 171 ARG A N 1
ATOM 1426 C CA . ARG A 1 171 ? 17.195 -6.377 -7.828 1.00 93.69 171 ARG A CA 1
ATOM 1427 C C . ARG A 1 171 ? 17.467 -7.233 -9.059 1.00 93.69 171 ARG A C 1
ATOM 1429 O O . ARG A 1 171 ? 18.343 -6.877 -9.844 1.00 93.69 171 ARG A O 1
ATOM 1436 N N . ALA A 1 172 ? 16.741 -8.336 -9.246 1.00 92.81 172 ALA A N 1
ATOM 1437 C CA . ALA A 1 172 ? 16.834 -9.150 -10.456 1.00 92.81 172 ALA A CA 1
ATOM 1438 C C . ALA A 1 172 ? 16.362 -8.380 -11.701 1.00 92.81 172 ALA A C 1
ATOM 1440 O O . ALA A 1 172 ? 16.920 -8.580 -12.778 1.00 92.81 172 ALA A O 1
ATOM 1441 N N . LEU A 1 173 ? 15.408 -7.458 -11.536 1.00 89.94 173 LEU A N 1
ATOM 1442 C CA . LEU A 1 173 ? 14.992 -6.501 -12.568 1.00 89.94 173 LEU A CA 1
ATOM 1443 C C . LEU A 1 173 ? 15.988 -5.341 -12.771 1.00 89.94 173 LEU A C 1
ATOM 1445 O O . LEU A 1 173 ? 15.822 -4.550 -13.692 1.00 89.94 173 LEU A O 1
ATOM 1449 N N . GLY A 1 174 ? 17.033 -5.235 -11.942 1.00 90.06 174 GLY A N 1
ATOM 1450 C CA . GLY A 1 174 ? 18.057 -4.191 -12.042 1.00 90.06 174 GLY A CA 1
ATOM 1451 C C . GLY A 1 174 ? 17.721 -2.883 -11.320 1.00 90.06 174 GLY A C 1
ATOM 1452 O O . GLY A 1 174 ? 18.415 -1.891 -11.534 1.00 90.06 174 GLY A O 1
ATOM 1453 N N . TYR A 1 175 ? 16.699 -2.866 -10.459 1.00 90.31 175 TYR A N 1
ATOM 1454 C CA . TYR A 1 175 ? 16.250 -1.661 -9.761 1.00 90.31 175 TYR A CA 1
ATOM 1455 C C . TYR A 1 175 ? 16.681 -1.614 -8.286 1.00 90.31 175 TYR A C 1
ATOM 1457 O O . TYR A 1 175 ? 16.774 -2.632 -7.595 1.00 90.31 175 TYR A O 1
ATOM 1465 N N . ASP A 1 176 ? 16.894 -0.394 -7.785 1.00 90.88 176 ASP A N 1
ATOM 1466 C CA . ASP A 1 176 ? 17.177 -0.124 -6.374 1.00 90.88 176 ASP A CA 1
ATOM 1467 C C . ASP A 1 176 ? 15.904 -0.140 -5.507 1.00 90.88 176 ASP A C 1
ATOM 1469 O O . ASP A 1 176 ? 14.795 0.169 -5.965 1.00 90.88 176 ASP A O 1
ATOM 1473 N N . THR A 1 177 ? 16.081 -0.454 -4.220 1.00 93.19 177 THR A N 1
ATOM 1474 C CA . THR A 1 177 ? 15.002 -0.526 -3.223 1.00 93.19 177 THR A CA 1
ATOM 1475 C C . THR A 1 177 ? 15.471 -0.096 -1.834 1.00 93.19 177 THR A C 1
ATOM 1477 O O . THR A 1 177 ? 16.563 -0.462 -1.395 1.00 93.19 177 THR A O 1
ATOM 1480 N N . LEU A 1 178 ? 14.606 0.606 -1.098 1.00 91.69 178 LEU A N 1
ATOM 1481 C CA . LEU A 1 178 ? 14.814 0.965 0.310 1.00 91.69 178 LEU A CA 1
ATOM 1482 C C . LEU A 1 178 ? 14.697 -0.243 1.252 1.00 91.69 178 LEU A C 1
ATOM 1484 O O . LEU A 1 178 ? 15.078 -0.173 2.421 1.00 91.69 178 LEU A O 1
ATOM 1488 N N . LEU A 1 179 ? 14.145 -1.362 0.773 1.00 90.38 179 LEU A N 1
ATOM 1489 C CA . LEU A 1 179 ? 13.934 -2.562 1.583 1.00 90.38 179 LEU A CA 1
ATOM 1490 C C . LEU A 1 179 ? 15.158 -3.485 1.606 1.00 90.38 179 LEU A C 1
ATOM 1492 O O . LEU A 1 179 ? 15.163 -4.459 2.364 1.00 90.38 179 LEU A O 1
ATOM 1496 N N . GLY A 1 180 ? 16.186 -3.200 0.808 1.00 79.31 180 GLY A N 1
ATOM 1497 C CA . GLY A 1 180 ? 17.389 -4.023 0.670 1.00 79.31 180 GLY A CA 1
ATOM 1498 C C . GLY A 1 180 ? 18.568 -3.635 1.569 1.00 79.31 180 GLY A C 1
ATOM 1499 O O . GLY A 1 180 ? 19.559 -4.372 1.559 1.00 79.31 180 GLY A O 1
ATOM 1500 N N . ASP A 1 181 ? 18.441 -2.532 2.317 1.00 58.06 181 ASP A N 1
ATOM 1501 C CA . ASP A 1 181 ? 19.425 -2.005 3.278 1.00 58.06 181 ASP A CA 1
ATOM 1502 C C . ASP A 1 181 ? 19.109 -2.381 4.746 1.00 58.06 181 ASP A C 1
ATOM 1504 O O . ASP A 1 181 ? 17.912 -2.540 5.126 1.00 58.06 181 ASP A O 1
#

Secondary structure (DSSP, 8-state):
----HHHHHHHHHTT-EE-TTT--EES-EEEEEE--GGGGGG-TTGGG-TTGGG--S-EEEEE-HHHHHHHT---EEE-HHHHHHHHHHHHHHHHHHHHHHHHTGGGG-TT--TTTTTS-HHHH-HHHHHHHHHHHHHHHHHHHHHHHHHHHTTPPPSSTTHHHHHHHHHHHTT---GGG-

Radius of gyration: 17.88 Å; Cα contacts (8 Å, |Δi|>4): 203; chains: 1; bounding box: 44×31×52 Å

pLDDT: mean 87.93, std 8.54, range [49.84, 97.38]

Mean predicted aligned error: 5.48 Å